Protein AF-A0A4P7GVY1-F1 (afdb_monomer)

Foldseek 3Di:
DPPPVVVLVVLVLDVADPVRHNPVVDFDFLLNVLSSLCSVLVFFFDLDAQAPADDDDSSRSVRRCVVLVLAAFDADVVGRSHTHRRRGDGDDPVSVVSSVVSSVVSNVVVVCVVCPVVPPPPPDPDDDPPDDDDDDDDDDDDDDDDDDDDDDDDDDDDDDDDDDDDDDDDDDDDDDDDDDDDDDDDDDDDDDDDDDDDD

Sequence (199 aa):
MGTYVAKAATAGWITGYADGTFRPTQPITRLQTAVIVARALRLPPEPAHPFADVGGPFAGAVGAVARAGIMKGMAKPGEPRTLLFKPNASLTRAEAAAVAVRAYDYARSAGTVRDHRAAGDSHAAAGPATGSMPEARGVNIGWPKRETESGGRASRWSRSSAWPWPCAWASPHTFAPSPFRISRPTGTSPWTWLAGRAT

Structure (mmCIF, N/CA/C/O backbone):
data_AF-A0A4P7GVY1-F1
#
_entry.id   AF-A0A4P7GVY1-F1
#
loop_
_atom_site.group_PDB
_atom_site.id
_atom_site.type_symbol
_atom_site.label_atom_id
_atom_site.label_alt_id
_atom_site.label_comp_id
_atom_site.label_asym_id
_atom_site.label_entity_id
_atom_site.label_seq_id
_atom_site.pdbx_PDB_ins_code
_atom_site.Cartn_x
_atom_site.Cartn_y
_atom_site.Cartn_z
_atom_site.occupancy
_atom_site.B_iso_or_equiv
_atom_site.auth_seq_id
_atom_site.auth_comp_id
_atom_site.auth_asym_id
_atom_site.auth_atom_id
_atom_site.pdbx_PDB_model_num
ATOM 1 N N . MET A 1 1 ? -18.293 14.124 12.463 1.00 47.53 1 MET A N 1
ATOM 2 C CA . MET A 1 1 ? -17.646 13.491 11.286 1.00 47.53 1 MET A CA 1
ATOM 3 C C . MET A 1 1 ? -16.264 12.886 11.619 1.00 47.53 1 MET A C 1
ATOM 5 O O . MET A 1 1 ? -15.373 12.913 10.785 1.00 47.53 1 MET A O 1
ATOM 9 N N . GLY A 1 2 ? -16.072 12.291 12.810 1.00 58.22 2 GLY A N 1
ATOM 10 C CA . GLY A 1 2 ? -14.771 11.766 13.281 1.00 58.22 2 GLY A CA 1
ATOM 11 C C . GLY A 1 2 ? -14.693 10.239 13.437 1.00 58.22 2 GLY A C 1
ATOM 12 O O . GLY A 1 2 ? -13.914 9.752 14.244 1.00 58.22 2 GLY A O 1
ATOM 13 N N . THR A 1 3 ? -15.527 9.464 12.737 1.00 80.50 3 THR A N 1
ATOM 14 C CA . THR A 1 3 ? -15.762 8.047 13.085 1.00 80.50 3 THR A CA 1
ATOM 15 C C . THR A 1 3 ? -14.996 7.037 12.229 1.00 80.50 3 THR A C 1
ATOM 17 O O . THR A 1 3 ? -14.654 5.971 12.730 1.00 80.50 3 THR A O 1
ATOM 20 N N . TYR A 1 4 ? -14.684 7.330 10.964 1.00 87.62 4 TYR A N 1
ATOM 21 C CA . TYR A 1 4 ? -14.068 6.336 10.068 1.00 87.62 4 TYR A CA 1
ATOM 22 C C . TYR A 1 4 ? -12.582 6.103 10.341 1.00 87.62 4 TYR A C 1
ATOM 24 O O . TYR A 1 4 ? -12.138 4.960 10.346 1.00 87.62 4 TYR A O 1
ATOM 32 N N . VAL A 1 5 ? -11.834 7.170 10.632 1.00 86.19 5 VAL A N 1
ATOM 33 C CA . VAL A 1 5 ? -10.419 7.066 11.019 1.00 86.19 5 VAL A CA 1
ATOM 34 C C . VAL A 1 5 ? -10.299 6.304 12.339 1.00 86.19 5 VAL A C 1
ATOM 36 O O . VAL A 1 5 ? -9.553 5.336 12.417 1.00 86.19 5 VAL A O 1
ATOM 39 N N . ALA A 1 6 ? -11.105 6.655 13.346 1.00 86.56 6 ALA A N 1
ATOM 40 C CA . ALA A 1 6 ? -11.122 5.940 14.621 1.00 86.56 6 ALA A CA 1
ATOM 41 C C . ALA A 1 6 ? -11.435 4.444 14.436 1.00 86.56 6 ALA A C 1
ATOM 43 O O . ALA A 1 6 ? -10.693 3.600 14.925 1.00 86.56 6 ALA A O 1
ATOM 44 N N . LYS A 1 7 ? -12.462 4.101 13.644 1.00 89.81 7 LYS A N 1
ATOM 45 C CA . LYS A 1 7 ? -12.796 2.702 13.326 1.00 89.81 7 LYS A CA 1
ATOM 46 C C . LYS A 1 7 ? -11.647 1.963 12.638 1.00 89.81 7 LYS A C 1
ATOM 48 O O . LYS A 1 7 ? -11.336 0.840 13.022 1.00 89.81 7 LYS A O 1
ATOM 53 N N . ALA A 1 8 ? -11.014 2.580 11.641 1.00 89.44 8 ALA A N 1
ATOM 54 C CA . ALA A 1 8 ? -9.892 1.975 10.928 1.00 89.44 8 ALA A CA 1
ATOM 55 C C . ALA A 1 8 ? -8.660 1.787 11.835 1.00 89.44 8 ALA A C 1
ATOM 57 O O . ALA A 1 8 ? -7.931 0.808 11.676 1.00 89.44 8 ALA A O 1
ATOM 58 N N . ALA A 1 9 ? -8.443 2.690 12.795 1.00 89.56 9 ALA A N 1
ATOM 59 C CA . ALA A 1 9 ? -7.381 2.573 13.789 1.00 89.56 9 ALA A CA 1
ATOM 60 C C . ALA A 1 9 ? -7.662 1.442 14.787 1.00 89.56 9 ALA A C 1
ATOM 62 O O . ALA A 1 9 ? -6.808 0.585 14.992 1.00 89.56 9 ALA A O 1
ATOM 63 N N . THR A 1 10 ? -8.881 1.367 15.333 1.00 88.06 10 THR A N 1
ATOM 64 C CA . THR A 1 10 ? -9.295 0.271 16.227 1.00 88.06 10 THR A CA 1
ATOM 65 C C . THR A 1 10 ? -9.244 -1.090 15.528 1.00 88.06 10 THR A C 1
ATOM 67 O O . THR A 1 10 ? -8.887 -2.086 16.147 1.00 88.06 10 THR A O 1
ATOM 70 N N . ALA A 1 11 ? -9.544 -1.141 14.228 1.00 89.69 11 ALA A N 1
ATOM 71 C CA . ALA A 1 11 ? -9.413 -2.353 13.420 1.00 89.69 11 ALA A CA 1
ATOM 72 C C . ALA A 1 11 ? -7.952 -2.726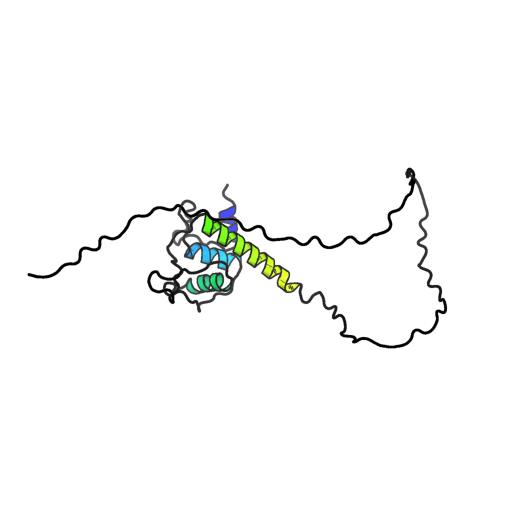 13.084 1.00 89.69 11 ALA A C 1
ATOM 74 O O . ALA A 1 11 ? -7.711 -3.774 12.484 1.00 89.69 11 ALA A O 1
ATOM 75 N N . GLY A 1 12 ? -6.977 -1.878 13.435 1.00 89.69 12 GLY A N 1
ATOM 76 C CA . GLY A 1 12 ? -5.553 -2.092 13.169 1.00 89.69 12 GLY A CA 1
ATOM 77 C C . GLY A 1 12 ? -5.138 -1.863 11.713 1.00 89.69 12 GLY A C 1
ATOM 78 O O . GLY A 1 12 ? -4.041 -2.255 11.316 1.00 89.69 12 GLY A O 1
ATOM 79 N N . TRP A 1 13 ? -5.988 -1.247 10.886 1.00 90.06 13 TRP A N 1
ATOM 80 C CA . TRP A 1 13 ? -5.685 -0.998 9.470 1.00 90.06 13 TRP A CA 1
ATOM 81 C C . TRP A 1 13 ? -4.731 0.183 9.301 1.00 90.06 13 TRP A C 1
ATOM 83 O O . TRP A 1 13 ? -3.836 0.154 8.456 1.00 90.06 13 TRP A O 1
ATOM 93 N N . ILE A 1 14 ? -4.888 1.197 10.150 1.00 90.25 14 ILE A N 1
ATOM 94 C CA . ILE A 1 14 ? -4.041 2.389 10.209 1.00 90.25 14 ILE A CA 1
ATOM 95 C C . ILE A 1 14 ? -3.444 2.537 11.607 1.00 90.25 14 ILE A C 1
ATOM 97 O O . ILE A 1 14 ? -4.091 2.232 12.601 1.00 90.25 14 ILE A O 1
ATOM 101 N N . THR A 1 15 ? -2.207 3.021 11.679 1.00 83.62 15 THR A N 1
ATOM 102 C CA . THR A 1 15 ? -1.481 3.237 12.945 1.00 83.62 15 THR A CA 1
ATOM 103 C C . THR A 1 15 ? -1.085 4.699 13.166 1.00 83.62 15 THR A C 1
ATOM 105 O O . THR A 1 15 ? -0.589 5.032 14.232 1.00 83.62 15 THR A O 1
ATOM 108 N N . GLY A 1 16 ? -1.323 5.579 12.185 1.00 82.88 16 GLY A N 1
ATOM 109 C CA . GLY A 1 16 ? -0.827 6.956 12.214 1.00 82.88 16 GLY A CA 1
ATOM 110 C C . GLY A 1 16 ? 0.691 7.042 12.027 1.00 82.88 16 GLY A C 1
ATOM 111 O O . GLY A 1 16 ? 1.346 6.070 11.641 1.00 82.88 16 GLY A O 1
ATOM 112 N N . TYR A 1 17 ? 1.226 8.233 12.258 1.00 83.38 17 TYR A N 1
ATOM 113 C CA . TYR A 1 17 ? 2.649 8.547 12.244 1.00 83.38 17 TYR A CA 1
ATOM 114 C C . TYR A 1 17 ? 3.261 8.333 13.637 1.00 83.38 17 TYR A C 1
ATOM 116 O O . TYR A 1 17 ? 2.554 8.256 14.640 1.00 83.38 17 TYR A O 1
ATOM 124 N N . ALA A 1 18 ? 4.594 8.262 13.704 1.00 81.94 18 ALA A N 1
ATOM 125 C CA . ALA A 1 18 ? 5.323 8.075 14.963 1.00 81.94 18 ALA A CA 1
ATOM 126 C C . ALA A 1 18 ? 5.102 9.216 15.978 1.00 81.94 18 ALA A C 1
ATOM 128 O O . ALA A 1 18 ? 5.285 9.014 17.172 1.00 81.94 18 ALA A O 1
ATOM 129 N N . ASP A 1 19 ? 4.677 10.393 15.509 1.00 84.00 19 ASP A N 1
ATOM 130 C CA . ASP A 1 19 ? 4.320 11.554 16.333 1.00 84.00 19 ASP A CA 1
ATOM 131 C C . ASP A 1 19 ? 2.891 11.480 16.915 1.00 84.00 19 ASP A C 1
ATOM 133 O O . ASP A 1 19 ? 2.422 12.431 17.533 1.00 84.00 19 ASP A O 1
ATOM 137 N N . GLY A 1 20 ? 2.178 10.368 16.698 1.00 80.75 20 GLY A N 1
ATOM 138 C CA . GLY A 1 20 ? 0.810 10.160 17.174 1.00 80.75 20 GLY A CA 1
ATOM 139 C C . GLY A 1 20 ? -0.269 10.827 16.315 1.00 80.75 20 GLY A C 1
ATOM 140 O O . GLY A 1 20 ? -1.450 10.758 16.654 1.00 80.75 20 GLY A O 1
ATOM 141 N N . THR A 1 21 ? 0.089 11.456 15.192 1.00 85.69 21 THR A N 1
ATOM 142 C CA . THR A 1 21 ? -0.873 12.121 14.298 1.00 85.69 21 THR A CA 1
ATOM 143 C C . THR A 1 21 ? -1.312 11.213 13.143 1.00 85.69 21 THR A C 1
ATOM 145 O O . THR A 1 21 ? -0.601 10.293 12.754 1.00 85.69 21 THR A O 1
ATOM 148 N N . PHE A 1 22 ? -2.492 11.454 12.553 1.00 85.31 22 PHE A N 1
ATOM 149 C CA . PHE A 1 22 ? -2.941 10.751 11.331 1.00 85.31 22 PHE A CA 1
ATOM 150 C C . PHE A 1 22 ? -2.806 11.596 10.053 1.00 85.31 22 PHE A C 1
ATOM 152 O O . PHE A 1 22 ? -2.615 11.046 8.975 1.00 85.31 22 PHE A O 1
ATOM 159 N N . ARG A 1 23 ? -2.872 12.930 10.173 1.00 87.75 23 ARG A N 1
ATOM 160 C CA . ARG A 1 23 ? -2.727 13.904 9.069 1.00 87.75 23 ARG A CA 1
ATOM 161 C C . ARG A 1 23 ? -3.691 13.656 7.885 1.00 87.75 23 ARG A C 1
ATOM 163 O O . ARG A 1 23 ? -3.249 13.466 6.757 1.00 87.75 23 ARG A O 1
ATOM 170 N N . PRO A 1 24 ? -5.020 13.715 8.103 1.00 86.19 24 PRO A N 1
ATOM 171 C CA . PRO A 1 24 ? -6.030 13.314 7.110 1.00 86.19 24 PRO A CA 1
ATOM 172 C C . PRO A 1 24 ? -6.070 14.172 5.835 1.00 86.19 24 PRO A C 1
ATOM 174 O O . PRO A 1 24 ? -6.660 13.756 4.843 1.00 86.19 24 PRO A O 1
ATOM 177 N N . THR A 1 25 ? -5.490 15.373 5.860 1.00 88.94 25 THR A N 1
ATOM 178 C CA . THR A 1 25 ? -5.405 16.270 4.699 1.00 88.94 25 THR A CA 1
ATOM 179 C C . THR A 1 25 ? -4.185 15.996 3.821 1.00 88.94 25 THR A C 1
ATOM 181 O O . THR A 1 25 ? -4.103 16.537 2.720 1.00 88.94 25 THR A O 1
ATOM 184 N N . GLN A 1 26 ? -3.233 15.175 4.281 1.00 89.81 26 GLN A N 1
ATOM 185 C CA . GLN A 1 26 ? -2.053 14.837 3.493 1.00 89.81 26 GLN A CA 1
ATOM 186 C C . GLN A 1 26 ? -2.387 13.804 2.411 1.00 89.81 26 GLN A C 1
ATOM 188 O O . GLN A 1 26 ? -3.182 12.889 2.646 1.00 89.81 26 GLN A O 1
ATOM 193 N N . PRO A 1 27 ? -1.773 13.923 1.220 1.00 91.38 27 PRO A N 1
ATOM 194 C CA . PRO A 1 27 ? -1.938 12.926 0.179 1.00 91.38 27 PRO A CA 1
ATOM 195 C C . PRO A 1 27 ? -1.352 11.590 0.635 1.00 91.38 27 PRO A C 1
ATOM 197 O O . PRO A 1 27 ? -0.252 11.523 1.182 1.00 91.38 27 PRO A O 1
ATOM 200 N N . ILE A 1 28 ? -2.085 10.515 0.361 1.00 93.19 28 ILE A N 1
ATOM 201 C CA . ILE A 1 28 ? -1.654 9.156 0.678 1.00 93.19 28 ILE A CA 1
ATOM 202 C C . ILE A 1 28 ? -0.692 8.622 -0.390 1.00 93.19 28 ILE A C 1
ATOM 204 O O . ILE A 1 28 ? -0.909 8.795 -1.596 1.00 93.19 28 ILE A O 1
ATOM 208 N N . THR A 1 29 ? 0.373 7.947 0.043 1.00 95.69 29 THR A N 1
ATOM 209 C CA . THR A 1 29 ? 1.321 7.296 -0.872 1.00 95.69 29 THR A CA 1
ATOM 210 C C . THR A 1 29 ? 0.841 5.907 -1.303 1.00 95.69 29 THR A C 1
ATOM 212 O O . THR A 1 29 ? 0.021 5.260 -0.635 1.00 95.69 29 THR A O 1
ATOM 215 N N . ARG A 1 30 ? 1.378 5.399 -2.420 1.00 96.81 30 ARG A N 1
ATOM 216 C CA . ARG A 1 30 ? 1.139 4.017 -2.871 1.00 96.81 30 ARG A CA 1
ATOM 217 C C . ARG A 1 30 ? 1.530 2.999 -1.803 1.00 96.81 30 ARG A C 1
ATOM 219 O O . ARG A 1 30 ? 0.782 2.049 -1.587 1.00 96.81 30 ARG A O 1
ATOM 226 N N . LEU A 1 31 ? 2.655 3.203 -1.112 1.00 96.19 31 LEU A N 1
ATOM 227 C CA . LEU A 1 31 ? 3.104 2.309 -0.041 1.00 96.19 31 LEU A CA 1
ATOM 228 C C . LEU A 1 31 ? 2.138 2.300 1.146 1.00 96.19 31 LEU A C 1
ATOM 230 O O . LEU A 1 31 ? 1.746 1.230 1.603 1.00 96.19 31 LEU A O 1
ATOM 234 N N . GLN A 1 32 ? 1.723 3.476 1.622 1.00 95.44 32 GLN A N 1
ATOM 235 C CA . GLN A 1 32 ? 0.763 3.575 2.724 1.00 95.44 32 GLN A CA 1
ATOM 236 C C . GLN A 1 32 ? -0.548 2.872 2.369 1.00 95.44 32 GLN A C 1
ATOM 238 O O . GLN A 1 32 ? -1.083 2.108 3.169 1.00 95.44 32 GLN A O 1
ATOM 243 N N . THR A 1 33 ? -1.019 3.058 1.136 1.00 96.56 33 THR A N 1
ATOM 244 C CA . THR A 1 33 ? -2.222 2.384 0.640 1.00 96.56 33 THR A CA 1
ATOM 245 C C . THR A 1 33 ? -2.050 0.865 0.618 1.00 96.56 33 THR A C 1
ATOM 247 O O . THR A 1 33 ? -2.930 0.153 1.095 1.00 96.56 33 THR A O 1
ATOM 250 N N . ALA A 1 34 ? -0.910 0.357 0.138 1.00 97.25 34 ALA A N 1
ATOM 251 C CA . ALA A 1 34 ? -0.616 -1.076 0.132 1.00 97.25 34 ALA A CA 1
ATOM 252 C C . ALA A 1 34 ? -0.646 -1.680 1.541 1.00 97.25 34 ALA A C 1
ATOM 254 O O . ALA A 1 34 ? -1.258 -2.725 1.751 1.00 97.25 34 ALA A O 1
ATOM 255 N N . VAL A 1 35 ? -0.039 -1.001 2.518 1.00 96.69 35 VAL A N 1
ATOM 256 C CA . VAL A 1 35 ? -0.027 -1.447 3.918 1.00 96.69 35 VAL A CA 1
ATOM 257 C C . VAL A 1 35 ? -1.441 -1.483 4.498 1.00 96.69 35 VAL A C 1
ATOM 259 O O . VAL A 1 35 ? -1.813 -2.475 5.124 1.00 96.69 35 VAL A O 1
ATOM 262 N N . ILE A 1 36 ? -2.245 -0.442 4.261 1.00 96.25 36 ILE A N 1
ATOM 263 C CA . ILE A 1 36 ? -3.635 -0.383 4.735 1.00 96.25 36 ILE A CA 1
ATOM 264 C C . ILE A 1 36 ? -4.455 -1.523 4.134 1.00 96.25 36 ILE A C 1
ATOM 266 O O . ILE A 1 36 ? -5.142 -2.231 4.866 1.00 96.25 36 ILE A O 1
ATOM 270 N N . VAL A 1 37 ? -4.359 -1.737 2.820 1.00 97.12 37 VAL A N 1
ATOM 271 C CA . VAL A 1 37 ? -5.103 -2.794 2.120 1.00 97.12 37 VAL A CA 1
ATOM 272 C C . VAL A 1 37 ? -4.665 -4.183 2.586 1.00 97.12 37 VAL A C 1
ATOM 274 O O . VAL A 1 37 ? -5.518 -5.020 2.874 1.00 97.12 37 VAL A O 1
ATOM 277 N N . ALA A 1 38 ? -3.357 -4.426 2.715 1.00 97.06 38 ALA A N 1
ATOM 278 C CA . ALA A 1 38 ? -2.832 -5.700 3.201 1.00 97.06 38 ALA A CA 1
ATOM 279 C C . ALA A 1 38 ? -3.345 -6.024 4.611 1.00 97.06 38 ALA A C 1
ATOM 281 O O . ALA A 1 38 ? -3.781 -7.146 4.863 1.00 97.06 38 ALA A O 1
ATOM 282 N N . ARG A 1 39 ? -3.357 -5.034 5.513 1.00 96.38 39 ARG A N 1
ATOM 283 C CA . ARG A 1 39 ? -3.890 -5.183 6.876 1.00 96.38 39 ARG A CA 1
ATOM 284 C C . ARG A 1 39 ? -5.404 -5.380 6.884 1.00 96.38 39 ARG A C 1
ATOM 286 O O . ARG A 1 39 ? -5.890 -6.275 7.569 1.00 96.38 39 ARG A O 1
ATOM 293 N N . ALA A 1 40 ? -6.139 -4.591 6.100 1.00 95.69 40 ALA A N 1
ATOM 294 C CA . ALA A 1 40 ? -7.596 -4.664 6.021 1.00 95.69 40 ALA A CA 1
ATOM 295 C C . ALA A 1 40 ? -8.088 -6.032 5.535 1.00 95.69 40 ALA A C 1
ATOM 297 O O . ALA A 1 40 ? -9.038 -6.583 6.086 1.00 95.69 40 ALA A O 1
ATOM 298 N N . LEU A 1 41 ? -7.395 -6.607 4.551 1.00 95.62 41 LEU A N 1
ATOM 299 C CA . LEU A 1 41 ? -7.702 -7.923 3.994 1.00 95.62 41 LEU A CA 1
ATOM 300 C C . LEU A 1 41 ? -6.974 -9.074 4.701 1.00 95.62 41 LEU A C 1
ATOM 302 O O . LEU A 1 41 ? -7.145 -10.226 4.308 1.00 95.62 41 LEU A O 1
ATOM 306 N N . ARG A 1 42 ? -6.165 -8.779 5.731 1.00 95.62 42 ARG A N 1
ATOM 307 C CA . ARG A 1 42 ? -5.326 -9.748 6.457 1.00 95.62 42 ARG A CA 1
ATOM 308 C C . ARG A 1 42 ? -4.495 -10.627 5.514 1.00 95.62 42 ARG A C 1
ATOM 310 O O . ARG A 1 42 ? -4.411 -11.841 5.691 1.00 95.62 42 ARG A O 1
ATOM 317 N N . LEU A 1 43 ? -3.908 -10.015 4.486 1.00 95.69 43 LEU A N 1
ATOM 318 C CA . LEU A 1 43 ? -3.078 -10.736 3.526 1.00 95.69 43 LEU A CA 1
ATOM 319 C C . LEU A 1 43 ? -1.790 -11.210 4.214 1.00 95.69 43 LEU A C 1
ATOM 321 O O . LEU A 1 43 ? -1.160 -10.418 4.921 1.00 95.69 43 LEU A O 1
ATOM 325 N N . PRO A 1 44 ? -1.367 -12.468 4.004 1.00 95.56 44 PRO A N 1
ATOM 326 C CA . PRO A 1 44 ? -0.093 -12.932 4.531 1.00 95.56 44 PRO A CA 1
ATOM 327 C C . PRO A 1 44 ? 1.056 -12.175 3.843 1.00 95.56 44 PRO A C 1
ATOM 329 O O . PRO A 1 44 ? 0.991 -11.954 2.628 1.00 95.56 44 PRO A O 1
ATOM 332 N N . PRO A 1 45 ? 2.089 -11.757 4.597 1.00 95.88 45 PRO A N 1
ATOM 333 C CA . PRO A 1 45 ? 3.201 -10.994 4.047 1.00 95.88 45 PRO A CA 1
ATOM 334 C C . PRO A 1 45 ? 3.954 -11.813 2.998 1.00 95.88 45 PRO A C 1
ATOM 336 O O . PRO A 1 45 ? 4.194 -13.002 3.183 1.00 95.88 45 PRO A O 1
ATOM 339 N N . GLU A 1 46 ? 4.358 -11.152 1.918 1.00 95.81 46 GLU A N 1
ATOM 340 C CA . GLU A 1 46 ? 5.072 -11.754 0.794 1.00 95.81 46 GLU A CA 1
ATOM 341 C C . GLU A 1 46 ? 6.357 -10.955 0.521 1.00 95.81 46 GLU A C 1
ATOM 343 O O . GLU A 1 46 ? 6.331 -9.972 -0.224 1.00 95.81 46 GLU A O 1
ATOM 348 N N . PRO A 1 47 ? 7.483 -11.295 1.172 1.00 92.94 47 PRO A N 1
ATOM 349 C CA . PRO A 1 47 ? 8.746 -10.589 0.963 1.00 92.94 47 PRO A CA 1
ATOM 350 C C . PRO A 1 47 ? 9.306 -10.806 -0.448 1.00 92.94 47 PRO A C 1
ATOM 352 O O . PRO A 1 47 ? 10.021 -9.952 -0.964 1.00 92.94 47 PRO A O 1
ATOM 355 N N . ALA A 1 48 ? 8.981 -11.942 -1.074 1.00 92.38 48 ALA A N 1
ATOM 356 C CA . ALA A 1 48 ? 9.384 -12.260 -2.434 1.00 92.38 48 ALA A CA 1
ATOM 357 C C . ALA A 1 48 ? 8.473 -11.533 -3.436 1.00 92.38 48 ALA A C 1
ATOM 359 O O . ALA A 1 48 ? 7.343 -11.936 -3.698 1.00 92.38 48 ALA A O 1
ATOM 360 N N . HIS A 1 49 ? 8.965 -10.437 -4.013 1.00 94.12 49 HIS A N 1
ATOM 361 C CA . HIS A 1 49 ? 8.210 -9.631 -4.970 1.00 94.12 49 HIS A CA 1
ATOM 362 C C . HIS A 1 49 ? 9.083 -9.160 -6.143 1.00 94.12 49 HIS A C 1
ATOM 364 O O . HIS A 1 49 ? 10.293 -9.002 -5.985 1.00 94.12 49 HIS A O 1
ATOM 370 N N . PRO A 1 50 ? 8.495 -8.855 -7.314 1.00 92.75 50 PRO A N 1
ATOM 371 C CA . PRO A 1 50 ? 9.263 -8.522 -8.515 1.00 92.75 50 PRO A CA 1
ATOM 372 C C . PRO A 1 50 ? 9.728 -7.055 -8.592 1.00 92.75 50 PRO A C 1
ATOM 374 O O . PRO A 1 50 ? 10.296 -6.653 -9.604 1.00 92.75 50 PRO A O 1
ATOM 377 N N . PHE A 1 51 ? 9.439 -6.223 -7.585 1.00 95.69 51 PHE A N 1
ATOM 378 C CA . PHE A 1 51 ? 9.736 -4.788 -7.632 1.00 95.69 51 PHE A CA 1
ATOM 379 C C . PHE A 1 51 ? 11.160 -4.473 -7.178 1.00 95.69 51 PHE A C 1
ATOM 381 O O . PHE A 1 51 ? 11.544 -4.827 -6.066 1.00 95.69 51 PHE A O 1
ATOM 388 N N . ALA A 1 52 ? 11.911 -3.756 -8.015 1.00 94.00 52 ALA A N 1
ATOM 389 C CA . ALA A 1 52 ? 13.307 -3.406 -7.745 1.00 94.00 52 ALA A CA 1
ATOM 390 C C . ALA A 1 52 ? 13.482 -2.249 -6.740 1.00 94.00 52 ALA A C 1
ATOM 392 O O . ALA A 1 52 ? 14.555 -2.077 -6.175 1.00 94.00 52 ALA A O 1
ATOM 393 N N . ASP A 1 53 ? 12.442 -1.441 -6.524 1.00 94.75 53 ASP A N 1
ATOM 394 C CA . ASP A 1 53 ? 12.447 -0.237 -5.680 1.00 94.75 53 ASP A CA 1
ATOM 395 C C . ASP A 1 53 ? 11.727 -0.422 -4.335 1.00 94.75 53 ASP A C 1
ATOM 397 O O . ASP A 1 53 ? 11.397 0.554 -3.658 1.00 94.75 53 ASP A O 1
ATOM 401 N N . VAL A 1 54 ? 11.452 -1.669 -3.952 1.00 95.12 54 VAL A N 1
ATOM 402 C CA . VAL A 1 54 ? 10.754 -2.007 -2.712 1.00 95.12 54 VAL A CA 1
ATOM 403 C C . VAL A 1 54 ? 11.679 -2.834 -1.834 1.00 95.12 54 VAL A C 1
ATOM 405 O O . VAL A 1 54 ? 12.220 -3.849 -2.255 1.00 95.12 54 VAL A O 1
ATOM 408 N N . GLY A 1 55 ? 11.849 -2.391 -0.594 1.00 92.56 55 GLY A N 1
ATOM 409 C CA . GLY A 1 55 ? 12.633 -3.081 0.420 1.00 92.56 55 GLY A CA 1
ATOM 410 C C . GLY A 1 55 ? 12.201 -2.663 1.822 1.00 92.56 55 GLY A C 1
ATOM 411 O O . GLY A 1 55 ? 11.253 -1.892 2.001 1.00 92.56 55 GLY A O 1
ATOM 412 N N . GLY A 1 56 ? 12.906 -3.173 2.829 1.00 92.62 56 GLY A N 1
ATOM 413 C CA . GLY A 1 56 ? 12.656 -2.833 4.228 1.00 92.62 56 GLY A CA 1
ATOM 414 C C . GLY A 1 56 ? 11.389 -3.478 4.815 1.00 92.62 56 GLY A C 1
ATOM 415 O O . GLY A 1 56 ? 10.855 -4.443 4.265 1.00 92.62 56 GLY A O 1
ATOM 416 N N . PRO A 1 57 ? 10.886 -2.960 5.949 1.00 91.12 57 PRO A N 1
ATOM 417 C CA . P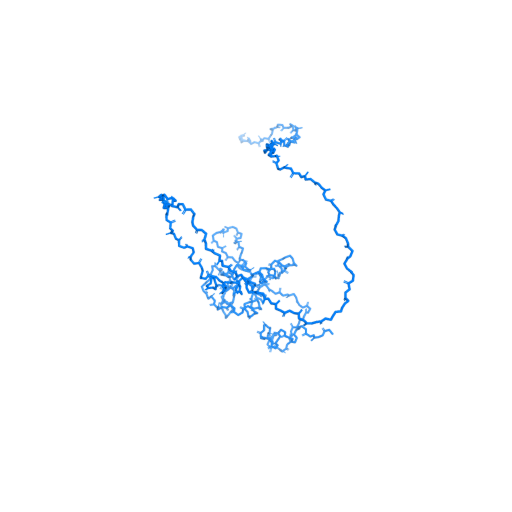RO A 1 57 ? 9.898 -3.657 6.782 1.00 91.12 57 PRO A CA 1
ATOM 418 C C . PRO A 1 57 ? 8.517 -3.813 6.130 1.00 91.12 57 PRO A C 1
ATOM 420 O O . PRO A 1 57 ? 7.732 -4.664 6.539 1.00 91.12 57 PRO A O 1
ATOM 423 N N . PHE A 1 58 ? 8.203 -3.010 5.109 1.00 93.38 58 PHE A N 1
ATOM 424 C CA . PHE A 1 58 ? 6.899 -3.023 4.438 1.00 93.38 58 PHE A CA 1
ATOM 425 C C . PHE A 1 58 ? 6.897 -3.783 3.105 1.00 93.38 58 PHE A C 1
ATOM 427 O O . PHE A 1 58 ? 5.844 -3.882 2.473 1.00 93.38 58 PHE A O 1
ATOM 434 N N . ALA A 1 59 ? 8.033 -4.364 2.699 1.00 95.62 59 ALA A N 1
ATOM 435 C CA . ALA A 1 59 ? 8.154 -5.163 1.477 1.00 95.62 59 ALA A CA 1
ATOM 436 C C . ALA A 1 59 ? 7.119 -6.297 1.423 1.00 95.62 59 ALA A C 1
ATOM 438 O O . ALA A 1 59 ? 6.431 -6.471 0.417 1.00 95.62 59 ALA A O 1
ATOM 439 N N . GLY A 1 60 ? 6.909 -6.979 2.556 1.00 96.81 60 GLY A N 1
ATOM 440 C CA . GLY A 1 60 ? 5.921 -8.050 2.674 1.00 96.81 60 GLY A CA 1
ATOM 441 C C . GLY A 1 60 ? 4.490 -7.613 2.342 1.00 96.81 60 GLY A C 1
ATOM 442 O O . GLY A 1 60 ? 3.755 -8.351 1.691 1.00 96.81 60 GLY A O 1
ATOM 443 N N . ALA A 1 61 ? 4.088 -6.403 2.739 1.00 97.00 61 ALA A N 1
ATOM 444 C CA . ALA A 1 61 ? 2.756 -5.886 2.431 1.00 97.00 61 ALA A CA 1
ATOM 445 C C . ALA A 1 61 ? 2.605 -5.559 0.939 1.00 97.00 61 ALA A C 1
ATOM 447 O O . ALA A 1 61 ? 1.563 -5.839 0.348 1.00 97.00 61 ALA A O 1
ATOM 448 N N . VAL A 1 62 ? 3.653 -5.002 0.323 1.00 97.62 62 VAL A N 1
ATOM 449 C CA . VAL A 1 62 ? 3.665 -4.669 -1.107 1.00 97.62 62 VAL A CA 1
ATOM 450 C C . VAL A 1 62 ? 3.599 -5.929 -1.967 1.00 97.62 62 VAL A C 1
ATOM 452 O O . VAL A 1 62 ? 2.792 -5.994 -2.896 1.00 97.62 62 VAL A O 1
ATOM 455 N N . GLY A 1 63 ? 4.394 -6.950 -1.642 1.00 97.00 63 GLY A N 1
ATOM 456 C CA . GLY A 1 63 ? 4.312 -8.237 -2.326 1.00 97.00 63 GLY A CA 1
ATOM 457 C C . GLY A 1 63 ? 2.939 -8.884 -2.160 1.00 97.00 63 GLY A C 1
ATOM 458 O O . GLY A 1 63 ? 2.388 -9.402 -3.128 1.00 97.00 63 GLY A O 1
ATOM 459 N N . ALA A 1 64 ? 2.328 -8.779 -0.975 1.00 97.38 64 ALA A N 1
ATOM 460 C CA . ALA A 1 64 ? 1.031 -9.387 -0.701 1.00 97.38 64 ALA A CA 1
ATOM 461 C C . ALA A 1 64 ? -0.087 -8.777 -1.561 1.00 97.38 64 ALA A C 1
ATOM 463 O O . ALA A 1 64 ? -0.855 -9.506 -2.191 1.00 97.38 64 ALA A O 1
ATOM 464 N N . VAL A 1 65 ? -0.154 -7.442 -1.656 1.00 97.88 65 VAL A N 1
ATOM 465 C CA . VAL A 1 65 ? -1.151 -6.772 -2.514 1.00 97.88 65 VAL A CA 1
ATOM 466 C C . VAL A 1 65 ? -0.888 -6.986 -4.003 1.00 97.88 65 VAL A C 1
ATOM 468 O O . VAL A 1 65 ? -1.835 -6.961 -4.794 1.00 97.88 65 VAL A O 1
ATOM 471 N N . ALA A 1 66 ? 0.371 -7.204 -4.392 1.00 96.88 66 ALA A N 1
ATOM 472 C CA . ALA A 1 66 ? 0.740 -7.526 -5.764 1.00 96.88 66 ALA A CA 1
ATOM 473 C C . ALA A 1 66 ? 0.348 -8.955 -6.139 1.00 96.88 66 ALA A C 1
ATOM 475 O O . ALA A 1 66 ? -0.276 -9.161 -7.180 1.00 96.88 66 ALA A O 1
ATOM 476 N N . ARG A 1 67 ? 0.623 -9.926 -5.262 1.00 95.81 67 ARG A N 1
ATOM 477 C CA . ARG A 1 67 ? 0.206 -11.323 -5.427 1.00 95.81 67 ARG A CA 1
ATOM 478 C C . ARG A 1 67 ? -1.314 -11.463 -5.451 1.00 95.81 67 ARG A C 1
ATOM 480 O O . ARG A 1 67 ? -1.840 -12.228 -6.250 1.00 95.81 67 ARG A O 1
ATOM 487 N N . ALA A 1 68 ? -2.021 -10.677 -4.640 1.00 95.56 68 ALA A N 1
ATOM 488 C CA . ALA A 1 68 ? -3.480 -10.592 -4.662 1.00 95.56 68 ALA A CA 1
ATOM 489 C C . ALA A 1 68 ? -4.044 -9.882 -5.915 1.00 95.56 68 ALA A C 1
ATOM 491 O O . ALA A 1 68 ? -5.258 -9.820 -6.091 1.00 95.56 68 ALA A O 1
ATOM 492 N N . GLY A 1 69 ? -3.194 -9.307 -6.776 1.00 95.94 69 GLY A N 1
ATOM 493 C CA . GLY A 1 69 ? -3.610 -8.604 -7.993 1.00 95.94 69 GLY A CA 1
ATOM 494 C C . GLY A 1 69 ? -4.295 -7.253 -7.750 1.00 95.94 69 GLY A C 1
ATOM 495 O O . GLY A 1 69 ? -4.837 -6.660 -8.687 1.00 95.94 69 GLY A O 1
ATOM 496 N N . ILE A 1 70 ? -4.266 -6.743 -6.516 1.00 97.06 70 ILE A N 1
ATOM 497 C CA . ILE A 1 70 ? -4.953 -5.508 -6.122 1.00 97.06 70 ILE A CA 1
ATOM 498 C C . ILE A 1 70 ? -4.168 -4.287 -6.611 1.00 97.06 70 ILE A C 1
ATOM 500 O O . ILE A 1 70 ? -4.716 -3.389 -7.262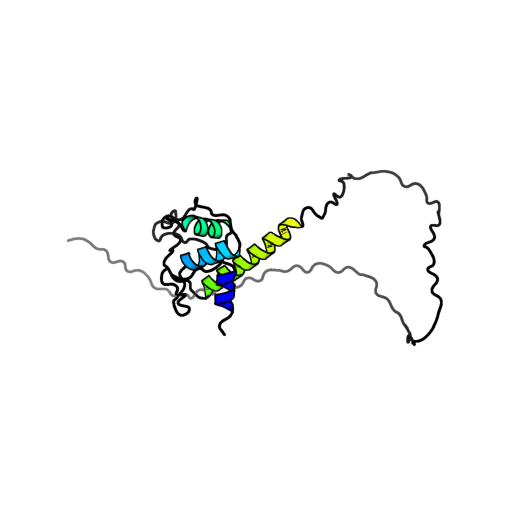 1.00 97.06 70 ILE A O 1
ATOM 504 N N . MET A 1 71 ? -2.860 -4.280 -6.354 1.00 97.06 71 MET A N 1
ATOM 505 C CA . MET A 1 71 ? -1.937 -3.252 -6.832 1.00 97.06 71 MET A CA 1
ATOM 506 C C . MET A 1 71 ? -0.929 -3.862 -7.798 1.00 97.06 71 MET A C 1
ATOM 508 O O . MET A 1 71 ? -0.500 -4.996 -7.634 1.00 97.06 71 MET A O 1
ATOM 512 N N . LYS A 1 72 ? -0.544 -3.100 -8.820 1.00 94.00 72 LYS A N 1
ATOM 513 C CA . LYS A 1 72 ? 0.424 -3.531 -9.833 1.00 94.00 72 LYS A CA 1
ATOM 514 C C . LYS A 1 72 ? 1.610 -2.577 -9.839 1.00 94.00 72 LYS A C 1
ATOM 516 O O . LYS A 1 72 ? 1.444 -1.380 -9.577 1.00 94.00 72 LYS A O 1
ATOM 521 N N . GLY A 1 73 ? 2.788 -3.109 -10.144 1.00 92.38 73 GLY A N 1
ATOM 522 C CA . GLY A 1 73 ? 3.930 -2.280 -10.511 1.00 92.38 73 GLY A CA 1
ATOM 523 C C . GLY A 1 73 ? 3.815 -1.779 -11.943 1.00 92.38 73 GLY A C 1
ATOM 524 O O . GLY A 1 73 ? 2.925 -2.165 -12.700 1.00 92.38 73 GLY A O 1
ATOM 525 N N . MET A 1 74 ? 4.739 -0.906 -12.296 1.00 91.19 74 MET A N 1
ATOM 526 C CA . MET A 1 74 ? 4.890 -0.307 -13.610 1.00 91.19 74 MET A CA 1
ATOM 527 C C . MET A 1 74 ? 6.250 -0.703 -14.170 1.00 91.19 74 MET A C 1
ATOM 529 O O . MET A 1 74 ? 7.210 -0.839 -13.416 1.00 91.19 74 MET A O 1
ATOM 533 N N . ALA A 1 75 ? 6.351 -0.852 -15.486 1.00 92.44 75 ALA A N 1
ATOM 534 C CA . ALA A 1 75 ? 7.647 -1.013 -16.125 1.00 92.44 75 ALA A CA 1
ATOM 535 C C . ALA A 1 75 ? 8.500 0.247 -15.914 1.00 92.44 75 ALA A C 1
ATOM 537 O O . ALA A 1 75 ? 8.001 1.376 -15.997 1.00 92.44 75 ALA A O 1
ATOM 538 N N . LYS A 1 76 ? 9.791 0.058 -15.647 1.00 90.38 76 LYS A N 1
ATOM 539 C CA . LYS A 1 76 ? 10.755 1.153 -15.629 1.00 90.38 76 LYS A CA 1
ATOM 540 C C . LYS A 1 76 ? 10.906 1.711 -17.055 1.00 90.38 76 LYS A C 1
ATOM 542 O O . LYS A 1 76 ? 11.141 0.935 -17.984 1.00 90.38 76 LYS A O 1
ATOM 547 N N . PRO A 1 77 ? 10.775 3.035 -17.268 1.00 87.69 77 PRO A N 1
ATOM 548 C CA . PRO A 1 77 ? 11.032 3.632 -18.575 1.00 87.69 77 PRO A CA 1
ATOM 549 C C . PRO A 1 77 ? 12.444 3.285 -19.058 1.00 87.69 77 PRO A C 1
ATOM 551 O O . PRO A 1 77 ? 13.402 3.411 -18.299 1.00 87.69 77 PRO A O 1
ATOM 554 N N . GLY A 1 78 ? 12.562 2.815 -20.300 1.00 90.75 78 GLY A N 1
ATOM 555 C CA . GLY A 1 78 ? 13.835 2.364 -20.875 1.00 90.75 78 GLY A CA 1
ATOM 556 C C . GLY A 1 78 ? 14.282 0.958 -20.456 1.00 90.75 78 GLY A C 1
ATOM 557 O O . GLY A 1 78 ? 15.243 0.448 -21.016 1.00 90.75 78 GLY A O 1
ATOM 558 N N . GLU A 1 79 ? 13.581 0.296 -19.531 1.00 89.38 79 GLU A N 1
ATOM 559 C CA . GLU A 1 79 ? 13.947 -1.037 -19.046 1.00 89.38 79 GLU A CA 1
ATOM 560 C C . GLU A 1 79 ? 12.688 -1.882 -18.759 1.00 89.38 79 GLU A C 1
ATOM 562 O O . GLU A 1 79 ? 12.300 -2.085 -17.607 1.00 89.38 79 GLU A O 1
ATOM 567 N N . PRO A 1 80 ? 12.012 -2.396 -19.804 1.00 84.38 80 PRO A N 1
ATOM 568 C CA . PRO A 1 80 ? 10.696 -3.027 -19.672 1.00 84.38 80 PRO A CA 1
ATOM 569 C C . PRO A 1 80 ? 10.699 -4.335 -18.868 1.00 84.38 80 PRO A C 1
ATOM 571 O O . PRO A 1 80 ? 9.642 -4.782 -18.429 1.00 84.38 80 PRO A O 1
ATOM 574 N N . ARG A 1 81 ? 11.872 -4.951 -18.670 1.00 87.62 81 ARG A N 1
ATOM 575 C CA . ARG A 1 81 ? 12.040 -6.165 -17.857 1.00 87.62 81 ARG A CA 1
ATOM 576 C C . ARG A 1 81 ? 12.038 -5.891 -16.351 1.00 87.62 81 ARG A C 1
ATOM 578 O O . ARG A 1 81 ? 11.858 -6.826 -15.579 1.00 87.62 81 ARG A O 1
ATOM 585 N N . THR A 1 82 ? 12.193 -4.632 -15.945 1.00 89.94 82 THR A N 1
ATOM 586 C CA . THR A 1 82 ? 12.297 -4.238 -14.540 1.00 89.94 82 THR A CA 1
ATOM 587 C C . THR A 1 82 ? 11.006 -3.563 -14.094 1.00 89.94 82 THR A C 1
ATOM 589 O O . THR A 1 82 ? 10.567 -2.565 -14.674 1.00 89.94 82 THR A O 1
ATOM 592 N N . LEU A 1 83 ? 10.381 -4.114 -13.051 1.00 94.00 83 LEU A N 1
ATOM 593 C CA . LEU A 1 83 ? 9.149 -3.586 -12.473 1.00 94.00 83 LEU A CA 1
ATOM 594 C C . LEU A 1 83 ? 9.458 -2.681 -11.277 1.00 94.00 83 LEU A C 1
ATOM 596 O O . LEU A 1 83 ? 10.262 -3.014 -10.410 1.00 94.00 83 LEU A O 1
ATOM 600 N N . LEU A 1 84 ? 8.776 -1.540 -11.224 1.00 94.69 84 LEU A N 1
ATOM 601 C CA . LEU A 1 84 ? 8.834 -0.559 -10.145 1.00 94.69 84 LEU A CA 1
ATOM 602 C C . LEU A 1 84 ? 7.460 -0.402 -9.503 1.00 94.69 84 LEU A C 1
ATOM 604 O O . LEU A 1 84 ? 6.443 -0.310 -10.192 1.00 94.69 84 LEU A O 1
ATOM 608 N N . PHE A 1 85 ? 7.415 -0.311 -8.184 1.00 96.25 85 PHE A N 1
ATOM 609 C CA . PHE A 1 85 ? 6.191 -0.042 -7.442 1.00 96.25 85 PHE A CA 1
ATOM 610 C C . PHE A 1 85 ? 5.934 1.458 -7.248 1.00 96.25 85 PHE A C 1
ATOM 612 O O . PHE A 1 85 ? 4.777 1.888 -7.219 1.00 96.25 85 PHE A O 1
ATOM 619 N N . LYS A 1 86 ? 7.010 2.251 -7.152 1.00 95.81 86 LYS A N 1
ATOM 620 C CA . LYS A 1 86 ? 7.048 3.673 -6.788 1.00 95.81 86 LYS A CA 1
ATOM 621 C C . LYS A 1 86 ? 6.388 3.939 -5.427 1.00 95.81 86 LYS A C 1
ATOM 623 O O . LYS A 1 86 ? 5.350 4.602 -5.373 1.00 95.81 86 LYS A O 1
ATOM 628 N N . PRO A 1 87 ? 6.969 3.453 -4.312 1.00 96.06 87 PRO A N 1
ATOM 629 C CA . PRO A 1 87 ? 6.333 3.4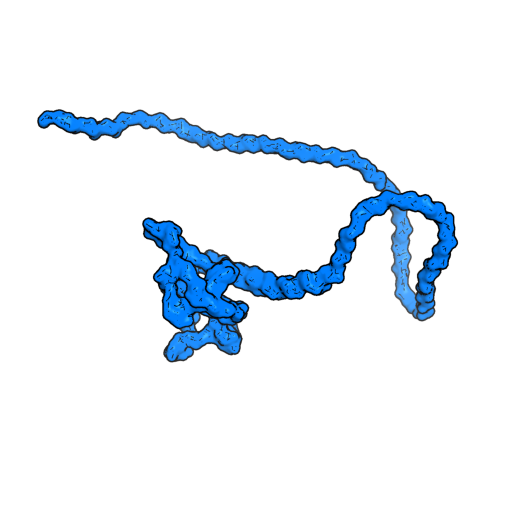83 -2.990 1.00 96.06 87 PRO A CA 1
ATOM 630 C C . PRO A 1 87 ? 5.947 4.890 -2.508 1.00 96.06 87 PRO A C 1
ATOM 632 O O . PRO A 1 87 ? 4.908 5.052 -1.867 1.00 96.06 87 PRO A O 1
ATOM 635 N N . ASN A 1 88 ? 6.742 5.904 -2.859 1.00 95.69 88 ASN A N 1
ATOM 636 C CA . ASN A 1 88 ? 6.540 7.293 -2.435 1.00 95.69 88 ASN A CA 1
ATOM 637 C C . ASN A 1 88 ? 5.632 8.102 -3.372 1.00 95.69 88 ASN A C 1
ATOM 639 O O . ASN A 1 88 ? 5.288 9.236 -3.053 1.00 95.69 88 ASN A O 1
ATOM 643 N N . ALA A 1 89 ? 5.238 7.549 -4.523 1.00 95.44 89 ALA A N 1
ATOM 644 C CA . ALA A 1 89 ? 4.323 8.238 -5.423 1.00 95.44 89 ALA A CA 1
ATOM 645 C C . ALA A 1 89 ? 2.920 8.305 -4.806 1.00 95.44 89 ALA A C 1
ATOM 647 O O . ALA A 1 89 ? 2.441 7.331 -4.218 1.00 95.44 89 ALA A O 1
ATOM 648 N N . SER A 1 90 ? 2.248 9.444 -4.961 1.00 95.31 90 SER A N 1
ATOM 649 C CA . SER A 1 90 ? 0.833 9.579 -4.613 1.00 95.31 90 SER A CA 1
ATOM 650 C C . SER A 1 90 ? -0.046 8.822 -5.608 1.00 95.31 90 SER A C 1
ATOM 652 O O . SER A 1 90 ? 0.309 8.667 -6.778 1.00 95.31 90 SER A O 1
ATOM 654 N N . LEU A 1 91 ? -1.204 8.357 -5.144 1.00 93.88 91 LEU A N 1
ATOM 655 C CA . LEU A 1 91 ? -2.224 7.774 -6.014 1.00 93.88 91 LEU A CA 1
ATOM 656 C C . LEU A 1 91 ? -3.103 8.864 -6.619 1.00 93.88 91 LEU A C 1
ATOM 658 O O . LEU A 1 91 ? -3.568 9.769 -5.925 1.00 93.88 91 LEU A O 1
ATOM 662 N N . THR A 1 92 ? -3.404 8.729 -7.906 1.00 95.06 92 THR A N 1
ATOM 663 C CA . THR A 1 92 ? -4.495 9.493 -8.515 1.00 95.06 92 THR A CA 1
ATOM 664 C C . THR A 1 92 ? -5.850 8.971 -8.029 1.00 95.06 92 THR A C 1
ATOM 666 O O . THR A 1 92 ? -5.986 7.818 -7.611 1.00 95.06 92 THR A O 1
ATOM 669 N N . ARG A 1 93 ? -6.901 9.795 -8.135 1.00 95.31 93 ARG A N 1
ATOM 670 C CA . ARG A 1 93 ? -8.277 9.389 -7.783 1.00 95.31 93 ARG A CA 1
ATOM 671 C C . ARG A 1 93 ? -8.726 8.131 -8.535 1.00 95.31 93 ARG A C 1
ATOM 673 O O . ARG A 1 93 ? -9.382 7.274 -7.950 1.00 95.31 93 ARG A O 1
ATOM 680 N N . ALA A 1 94 ? -8.354 8.017 -9.811 1.00 95.62 94 ALA A N 1
ATOM 681 C CA . ALA A 1 94 ? -8.684 6.863 -10.640 1.00 95.62 94 ALA A CA 1
ATOM 682 C C . ALA A 1 94 ? -7.969 5.591 -10.161 1.00 95.62 94 ALA A C 1
ATO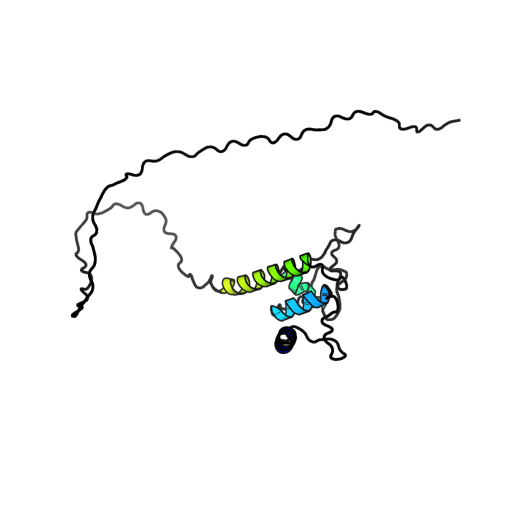M 684 O O . ALA A 1 94 ? -8.589 4.535 -10.047 1.00 95.62 94 ALA A O 1
ATOM 685 N N . GLU A 1 95 ? -6.683 5.684 -9.820 1.00 95.12 95 GLU A N 1
ATOM 686 C CA . GLU A 1 95 ? -5.949 4.538 -9.283 1.00 95.12 95 GLU A CA 1
ATOM 687 C C . GLU A 1 95 ? -6.473 4.116 -7.910 1.00 95.12 95 GLU A C 1
ATOM 689 O O . GLU A 1 95 ? -6.633 2.923 -7.666 1.00 95.12 95 GLU A O 1
ATOM 694 N N . ALA A 1 96 ? -6.791 5.071 -7.032 1.00 95.94 96 ALA A N 1
ATOM 695 C CA . ALA A 1 96 ? -7.386 4.782 -5.731 1.00 95.94 96 ALA A CA 1
ATOM 696 C C . ALA A 1 96 ? -8.733 4.049 -5.876 1.00 95.94 96 ALA A C 1
ATOM 698 O O . ALA A 1 96 ? -8.962 3.047 -5.197 1.00 95.94 96 ALA A O 1
ATOM 699 N N . ALA A 1 97 ? -9.589 4.487 -6.807 1.00 96.62 97 ALA A N 1
ATOM 700 C CA . ALA A 1 97 ? -10.842 3.799 -7.117 1.00 96.62 97 ALA A CA 1
ATOM 701 C C . ALA A 1 97 ? -10.597 2.370 -7.631 1.00 96.62 97 ALA A C 1
ATOM 703 O O . ALA A 1 97 ? -11.236 1.429 -7.166 1.00 96.62 97 ALA A O 1
ATOM 704 N N . ALA A 1 98 ? -9.626 2.182 -8.531 1.00 96.44 98 ALA A N 1
ATOM 705 C CA . ALA A 1 98 ? -9.275 0.858 -9.039 1.00 96.44 98 ALA A CA 1
ATOM 706 C C . ALA A 1 98 ? -8.773 -0.082 -7.929 1.00 96.44 98 ALA A C 1
ATOM 708 O O . ALA A 1 98 ? -9.124 -1.261 -7.918 1.00 96.44 98 ALA A O 1
ATOM 709 N N . VAL A 1 99 ? -7.972 0.426 -6.987 1.00 97.62 99 VAL A N 1
ATOM 710 C CA . VAL A 1 99 ? -7.512 -0.342 -5.820 1.00 97.62 99 VAL A CA 1
ATOM 711 C C . VAL A 1 99 ? -8.687 -0.730 -4.926 1.00 97.62 99 VAL A C 1
ATOM 713 O O . VAL A 1 99 ? -8.782 -1.892 -4.536 1.00 97.62 99 VAL A O 1
ATOM 716 N N . ALA A 1 100 ? -9.602 0.201 -4.646 1.00 96.81 100 ALA A N 1
ATOM 717 C CA . ALA A 1 100 ? -10.773 -0.062 -3.813 1.00 96.81 100 ALA A CA 1
ATOM 718 C C . ALA A 1 100 ? -11.679 -1.152 -4.412 1.00 96.81 100 ALA A C 1
ATOM 720 O O . ALA A 1 100 ? -12.060 -2.084 -3.705 1.00 96.81 100 ALA A O 1
ATOM 721 N N . VAL A 1 101 ? -11.963 -1.083 -5.718 1.00 97.50 101 VAL A N 1
ATOM 722 C CA . VAL A 1 101 ? -12.783 -2.088 -6.418 1.00 97.50 101 VAL A CA 1
ATOM 723 C C . VAL A 1 101 ? -12.113 -3.460 -6.385 1.00 97.50 101 VAL A C 1
ATOM 725 O O . VAL A 1 101 ? -12.739 -4.440 -5.994 1.00 97.50 101 VAL A O 1
ATOM 728 N N . ARG A 1 102 ? -10.816 -3.542 -6.702 1.00 97.88 102 ARG A N 1
ATOM 729 C CA . ARG A 1 102 ? -10.095 -4.825 -6.679 1.00 97.88 102 ARG A CA 1
ATOM 730 C C . ARG A 1 102 ? -10.004 -5.420 -5.278 1.00 97.88 102 ARG A C 1
ATOM 732 O O . ARG A 1 102 ? -10.108 -6.631 -5.129 1.00 97.88 102 ARG A O 1
ATOM 739 N N . ALA A 1 103 ? -9.818 -4.591 -4.252 1.00 96.69 103 ALA A N 1
ATOM 740 C CA . ALA A 1 103 ? -9.824 -5.045 -2.865 1.00 96.69 103 ALA A CA 1
ATOM 741 C 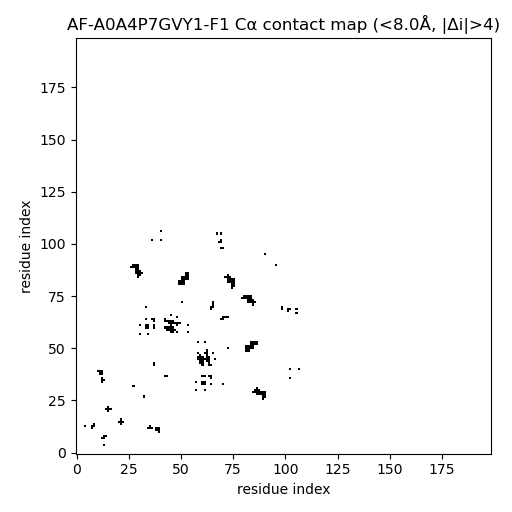C . ALA A 1 103 ? -11.201 -5.598 -2.459 1.00 96.69 103 ALA A C 1
ATOM 743 O O . ALA A 1 103 ? -11.275 -6.635 -1.801 1.00 96.69 103 ALA A O 1
ATOM 744 N N . TYR A 1 104 ? -12.286 -4.946 -2.890 1.00 95.81 104 TYR A N 1
ATOM 745 C CA . TYR A 1 104 ? -13.651 -5.429 -2.684 1.00 95.81 104 TYR A CA 1
ATOM 746 C C . TYR A 1 104 ? -13.903 -6.766 -3.402 1.00 95.81 104 TYR A C 1
ATOM 748 O O . TYR A 1 104 ? -14.406 -7.712 -2.793 1.00 95.81 104 TYR A O 1
ATOM 756 N N . ASP A 1 105 ? -13.480 -6.886 -4.662 1.00 95.38 105 ASP A N 1
ATOM 757 C CA . ASP A 1 105 ? -13.579 -8.127 -5.437 1.00 95.38 105 ASP A CA 1
ATOM 758 C C . ASP A 1 105 ? -12.749 -9.274 -4.836 1.00 95.38 105 ASP A C 1
ATOM 760 O O . ASP A 1 105 ? -13.169 -10.436 -4.822 1.00 95.38 105 ASP A O 1
ATOM 764 N N . TYR A 1 106 ? -11.577 -8.960 -4.287 1.00 95.06 106 TYR A N 1
ATOM 765 C CA . TYR A 1 106 ? -10.766 -9.930 -3.561 1.00 95.06 106 TYR A CA 1
ATOM 766 C C . TYR A 1 106 ? -11.489 -10.416 -2.295 1.00 95.06 106 TYR A C 1
ATOM 768 O O . TYR A 1 106 ? -11.590 -11.617 -2.054 1.00 95.06 106 TYR A O 1
ATOM 776 N N . ALA A 1 107 ? -12.056 -9.497 -1.507 1.00 93.00 107 ALA A N 1
ATOM 777 C CA . ALA A 1 107 ? -12.773 -9.842 -0.281 1.00 93.00 107 ALA A CA 1
ATOM 778 C C . ALA A 1 107 ? -14.020 -10.701 -0.551 1.00 93.00 107 ALA A C 1
ATOM 780 O O . ALA A 1 107 ? -14.246 -11.684 0.156 1.00 93.00 107 ALA A O 1
ATOM 781 N N . ARG A 1 108 ? -14.806 -10.375 -1.590 1.00 93.31 108 ARG A N 1
ATOM 782 C CA . ARG A 1 108 ? -15.995 -11.173 -1.941 1.00 93.31 108 ARG A CA 1
ATOM 783 C C . ARG A 1 108 ? -15.616 -12.573 -2.425 1.00 93.31 108 ARG A C 1
ATOM 785 O O . ARG A 1 108 ? -16.260 -13.544 -2.041 1.00 93.31 108 ARG A O 1
ATOM 792 N N . SER A 1 109 ? -14.565 -12.690 -3.241 1.00 89.31 109 SER A N 1
ATOM 793 C CA . SER A 1 109 ? -14.156 -13.979 -3.811 1.00 89.31 109 SER A CA 1
ATOM 794 C C . SER A 1 109 ? -13.559 -14.901 -2.747 1.00 89.31 109 SER A C 1
ATOM 796 O O . SER A 1 109 ? -13.912 -16.078 -2.699 1.00 89.31 109 SER A O 1
ATOM 798 N N . ALA A 1 110 ? -12.767 -14.362 -1.815 1.00 79.38 110 ALA A N 1
ATOM 799 C CA . ALA A 1 110 ? -12.232 -15.107 -0.674 1.00 79.38 110 ALA A CA 1
ATOM 800 C C . ALA A 1 110 ? -13.323 -15.690 0.250 1.00 79.38 110 ALA A C 1
ATOM 802 O O . ALA A 1 110 ? -13.091 -16.702 0.914 1.00 79.38 110 ALA A O 1
ATOM 803 N N . GLY A 1 111 ? -14.510 -15.075 0.290 1.00 64.62 111 GLY A N 1
ATOM 804 C CA . GLY A 1 111 ? -15.687 -15.620 0.972 1.00 64.62 111 GLY A CA 1
ATOM 805 C C . GLY A 1 111 ? -16.315 -16.790 0.213 1.00 64.62 111 GLY A C 1
ATOM 806 O O . GLY A 1 111 ? -16.563 -17.837 0.801 1.00 64.62 111 GLY A O 1
ATOM 807 N N . THR A 1 112 ? -16.491 -16.645 -1.102 1.00 58.38 112 THR A N 1
ATOM 808 C CA 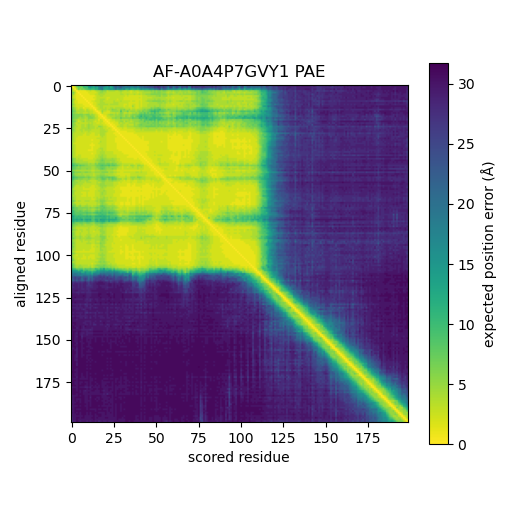. THR A 1 112 ? -17.166 -17.647 -1.949 1.00 58.38 112 THR A CA 1
ATOM 809 C C . THR A 1 112 ? -16.333 -18.895 -2.249 1.00 58.38 112 THR A C 1
ATOM 811 O O . THR A 1 112 ? -16.901 -19.941 -2.549 1.00 58.38 112 THR A O 1
ATOM 814 N N . VAL A 1 113 ? -14.995 -18.835 -2.137 1.00 54.31 113 VAL A N 1
ATOM 815 C CA . VAL A 1 113 ? -14.120 -19.996 -2.414 1.00 54.31 113 VAL A CA 1
ATOM 816 C C . VAL A 1 113 ? -14.269 -21.132 -1.396 1.00 54.31 113 VAL A C 1
ATOM 818 O O . VAL A 1 113 ? -13.858 -22.267 -1.633 1.00 54.31 113 VAL A O 1
ATOM 821 N N . ARG A 1 114 ? -14.948 -20.863 -0.278 1.00 48.34 114 ARG A N 1
ATOM 822 C CA . ARG A 1 114 ? -15.309 -21.885 0.708 1.00 48.34 114 ARG A CA 1
ATOM 823 C C . ARG A 1 114 ? -16.589 -22.658 0.363 1.00 48.34 114 ARG A C 1
ATOM 825 O O . ARG A 1 114 ? -16.773 -23.736 0.918 1.00 48.34 114 ARG A O 1
ATOM 832 N N . ASP A 1 115 ? -17.396 -22.198 -0.596 1.00 47.44 115 ASP A N 1
ATOM 833 C CA . ASP A 1 115 ? -18.676 -22.841 -0.941 1.00 47.44 115 ASP A CA 1
ATOM 834 C C . ASP A 1 115 ? -18.562 -23.925 -2.026 1.00 47.44 115 ASP A C 1
ATOM 836 O O . ASP A 1 115 ? -19.520 -24.641 -2.302 1.00 47.44 115 ASP A O 1
ATOM 840 N N . HIS A 1 116 ? -17.381 -24.141 -2.613 1.00 49.84 116 HIS A N 1
ATOM 841 C CA . HIS A 1 116 ? -17.199 -25.151 -3.670 1.00 49.84 116 HIS A CA 1
ATOM 842 C C . HIS A 1 116 ? -17.075 -26.590 -3.144 1.00 49.84 116 HIS A C 1
ATOM 844 O O . HIS A 1 116 ? -17.047 -27.529 -3.933 1.00 49.84 116 HIS A O 1
ATOM 850 N N . ARG A 1 117 ? -16.965 -26.780 -1.821 1.00 50.88 117 ARG A N 1
ATOM 851 C CA . ARG A 1 117 ? -16.962 -28.108 -1.176 1.00 50.88 117 ARG A CA 1
ATOM 852 C C . ARG A 1 117 ? -18.303 -28.443 -0.508 1.00 50.88 117 ARG A C 1
ATOM 854 O O . ARG A 1 117 ? -18.444 -29.532 0.034 1.00 50.88 117 ARG A O 1
ATOM 861 N N . ALA A 1 118 ? -19.276 -27.529 -0.564 1.00 48.62 118 ALA A N 1
ATOM 862 C CA . ALA A 1 118 ? -20.628 -27.716 -0.032 1.00 48.62 118 ALA A CA 1
ATOM 863 C C . ALA A 1 118 ? -21.663 -28.130 -1.100 1.00 48.62 118 ALA A C 1
ATOM 865 O O . ALA A 1 118 ? -22.828 -28.319 -0.772 1.00 48.62 118 ALA A O 1
ATOM 866 N N . ALA A 1 119 ? -21.243 -28.337 -2.351 1.00 49.94 119 ALA A N 1
ATOM 867 C CA . ALA A 1 119 ? -22.029 -29.015 -3.383 1.00 49.94 119 ALA A CA 1
ATOM 868 C C . ALA A 1 119 ? -21.321 -30.317 -3.778 1.00 49.94 119 ALA A C 1
ATOM 870 O O . ALA A 1 119 ? -20.835 -30.493 -4.894 1.00 49.94 119 ALA A O 1
ATOM 871 N N . GLY A 1 120 ? -21.197 -31.218 -2.806 1.00 50.47 120 GLY A N 1
ATOM 872 C CA . GLY A 1 120 ? -20.947 -32.622 -3.081 1.00 50.47 120 GLY A CA 1
ATOM 873 C C . GLY A 1 120 ? -22.220 -33.269 -3.606 1.00 50.47 120 GLY A C 1
ATOM 874 O O . GLY A 1 120 ? -22.842 -34.004 -2.865 1.00 50.47 120 GLY A O 1
ATOM 875 N N . ASP A 1 121 ? -22.567 -33.006 -4.864 1.00 47.84 121 ASP A N 1
ATOM 876 C CA . ASP A 1 121 ? -23.429 -33.878 -5.661 1.00 47.84 121 ASP A CA 1
ATOM 877 C C . ASP A 1 121 ? -22.656 -34.209 -6.935 1.00 47.84 121 ASP A C 1
ATOM 879 O O . ASP A 1 121 ? -22.789 -33.597 -7.995 1.00 47.84 121 ASP A O 1
ATOM 883 N N . SER A 1 122 ? -21.753 -35.176 -6.793 1.00 48.88 122 SER A N 1
ATOM 884 C CA . SER A 1 122 ? -21.184 -35.901 -7.916 1.00 48.88 122 SER A CA 1
ATOM 885 C C . SER A 1 122 ? -22.331 -36.570 -8.670 1.00 48.88 122 SER A C 1
ATOM 887 O O . SER A 1 122 ? -22.761 -37.665 -8.302 1.00 48.88 122 SER A O 1
ATOM 889 N N . HIS A 1 123 ? -22.826 -35.931 -9.731 1.00 43.38 123 HIS A N 1
ATOM 890 C CA . HIS A 1 123 ? -23.525 -36.659 -10.776 1.00 43.38 123 HIS A CA 1
ATOM 891 C C . HIS A 1 123 ? -22.559 -37.715 -11.293 1.00 43.38 123 HIS A C 1
ATOM 893 O O . HIS A 1 123 ? -21.554 -37.424 -11.944 1.00 43.38 123 HIS A O 1
ATOM 899 N N . ALA A 1 124 ? -22.862 -38.946 -10.899 1.00 36.91 124 ALA A N 1
ATOM 900 C CA . ALA A 1 124 ? -22.253 -40.147 -11.396 1.00 36.91 124 ALA A CA 1
ATOM 901 C C . ALA A 1 124 ? -22.146 -40.062 -12.919 1.00 36.91 124 ALA A C 1
ATOM 903 O O . ALA A 1 124 ? -23.136 -39.872 -13.628 1.00 36.91 124 ALA A O 1
ATOM 904 N N . ALA A 1 125 ? -20.925 -40.237 -13.409 1.00 41.56 125 ALA A N 1
ATOM 905 C CA . ALA A 1 125 ? -20.701 -40.694 -14.759 1.00 41.56 125 ALA A CA 1
ATOM 906 C C . ALA A 1 125 ? -21.312 -42.101 -14.877 1.00 41.56 125 ALA A C 1
ATOM 908 O O . ALA A 1 125 ? -20.680 -43.095 -14.532 1.00 41.56 125 ALA A O 1
ATOM 909 N N . ALA A 1 126 ? -22.561 -42.177 -15.327 1.00 36.59 126 ALA A N 1
ATOM 910 C CA . ALA A 1 126 ? -23.136 -43.379 -15.906 1.00 36.59 126 ALA A CA 1
ATOM 911 C C . ALA A 1 126 ? -23.172 -43.163 -17.423 1.00 36.59 126 ALA A C 1
ATOM 913 O O . ALA A 1 126 ? -23.847 -42.260 -17.916 1.00 36.59 126 ALA A O 1
ATOM 914 N N . GLY A 1 127 ? -22.387 -43.956 -18.155 1.00 38.75 127 GLY A N 1
ATOM 915 C CA . GLY A 1 127 ? -22.472 -44.032 -19.613 1.00 38.75 127 GLY A CA 1
ATOM 916 C C . GLY A 1 127 ? -23.858 -44.507 -20.080 1.00 38.75 127 GLY A C 1
ATOM 917 O O . GLY A 1 127 ? -24.671 -44.948 -19.264 1.00 38.75 127 GLY A O 1
ATOM 918 N N . PRO A 1 128 ? -24.154 -44.422 -21.387 1.00 41.47 128 PRO A N 1
ATOM 919 C CA . PRO A 1 128 ? -25.476 -44.734 -21.915 1.00 41.47 128 PRO A CA 1
ATOM 920 C C . PRO A 1 128 ? -25.790 -46.227 -21.750 1.00 41.47 128 PRO A C 1
ATOM 922 O O . PRO A 1 128 ? -25.259 -47.072 -22.468 1.00 41.47 128 PRO A O 1
ATOM 925 N N . ALA A 1 129 ? -26.684 -46.554 -20.817 1.00 41.44 129 ALA A N 1
ATOM 926 C CA . ALA A 1 129 ? -27.295 -47.871 -20.737 1.00 41.44 129 ALA A CA 1
ATOM 927 C C . ALA A 1 129 ? -28.255 -48.038 -21.924 1.00 41.44 129 ALA A C 1
ATOM 929 O O . ALA A 1 129 ? -29.370 -47.520 -21.935 1.00 41.44 129 ALA A O 1
ATOM 930 N N . THR A 1 130 ? -27.801 -48.748 -22.954 1.00 48.25 130 THR A N 1
ATOM 931 C CA . THR A 1 130 ? -28.680 -49.342 -23.963 1.00 48.25 130 THR A CA 1
ATOM 932 C C . THR A 1 130 ? -29.343 -50.549 -23.301 1.00 48.25 130 THR A C 1
ATOM 934 O O . THR A 1 130 ? -28.676 -51.539 -23.019 1.00 48.25 130 THR A O 1
ATOM 937 N N . GLY A 1 131 ? -30.629 -50.451 -22.972 1.00 37.50 131 GLY A N 1
ATOM 938 C CA . GLY A 1 131 ? -31.339 -51.520 -22.270 1.00 37.50 131 GLY A CA 1
ATOM 939 C C . GLY A 1 131 ? -32.843 -51.284 -22.229 1.00 37.50 131 GLY A C 1
ATOM 940 O O . GLY A 1 131 ? -33.335 -50.572 -21.365 1.00 37.50 131 GLY A O 1
ATOM 941 N N . SER A 1 132 ? -33.532 -51.863 -23.214 1.00 45.22 132 SER A N 1
ATOM 942 C CA . SER A 1 132 ? -34.928 -52.336 -23.211 1.00 45.22 132 SER A CA 1
ATOM 943 C C . SER A 1 132 ? -35.819 -51.963 -22.010 1.00 45.22 132 SER A C 1
ATOM 945 O O . SER A 1 132 ? -35.646 -52.492 -20.913 1.00 45.22 132 SER A O 1
ATOM 947 N N . MET A 1 133 ? -36.851 -51.149 -22.271 1.00 30.62 133 MET A N 1
ATOM 948 C CA . MET A 1 133 ? -38.032 -50.978 -21.410 1.00 30.62 133 MET A CA 1
ATOM 949 C C . MET A 1 133 ? -38.774 -52.310 -21.227 1.00 30.62 133 MET A C 1
ATOM 951 O O . MET A 1 133 ? -39.150 -52.916 -22.232 1.00 30.62 133 MET A O 1
ATOM 955 N N . PRO A 1 134 ? -39.112 -52.710 -19.989 1.00 46.09 134 PRO A N 1
ATOM 956 C CA . PRO A 1 134 ? -40.279 -53.526 -19.745 1.00 46.09 134 PRO A CA 1
ATOM 957 C C . PRO A 1 134 ? -41.482 -52.653 -19.361 1.00 46.09 134 PRO A C 1
ATOM 959 O O . PRO A 1 134 ? -41.417 -51.722 -18.560 1.00 46.09 134 PRO A O 1
ATOM 962 N N . GLU A 1 135 ? -42.570 -53.017 -20.017 1.00 38.56 135 GLU A N 1
ATOM 963 C CA . GLU A 1 135 ? -43.981 -52.693 -19.863 1.00 38.56 135 GLU A CA 1
ATOM 964 C C . GLU A 1 135 ? -44.457 -52.242 -18.468 1.00 38.56 135 GLU A C 1
ATOM 966 O O . GLU A 1 135 ? -44.151 -52.833 -17.430 1.00 38.56 135 GLU A O 1
ATOM 971 N N . ALA A 1 136 ? -45.277 -51.190 -18.477 1.00 40.12 136 ALA A N 1
ATOM 972 C CA . ALA A 1 136 ? -45.878 -50.570 -17.309 1.00 40.12 136 ALA A CA 1
ATOM 973 C C . ALA A 1 136 ? -46.809 -51.525 -16.542 1.00 40.12 136 ALA A C 1
ATOM 975 O O . ALA A 1 136 ? -47.792 -52.034 -17.079 1.00 40.12 136 ALA A O 1
ATOM 976 N N . ARG A 1 137 ? -46.568 -51.669 -15.236 1.00 40.94 137 ARG A N 1
ATOM 977 C CA . ARG A 1 137 ? -47.560 -52.147 -14.266 1.00 40.94 137 ARG A CA 1
ATOM 978 C C . ARG A 1 137 ? -47.717 -51.093 -13.181 1.00 40.94 137 ARG A C 1
ATOM 980 O O . ARG A 1 137 ? -46.757 -50.735 -12.506 1.00 40.94 137 ARG A O 1
ATOM 987 N N . GLY A 1 138 ? -48.927 -50.549 -13.083 1.00 41.22 138 GLY A N 1
ATOM 988 C CA . GLY A 1 138 ? -49.260 -49.473 -12.161 1.00 41.22 138 GLY A CA 1
ATOM 989 C C . GLY A 1 138 ? -49.074 -49.887 -10.705 1.00 41.22 138 GLY A C 1
ATOM 990 O O . GLY A 1 138 ? -49.588 -50.916 -10.274 1.00 41.22 138 GLY A O 1
ATOM 991 N N . VAL A 1 139 ? -48.386 -49.040 -9.942 1.00 43.44 139 VAL A N 1
ATOM 992 C CA . VAL A 1 139 ? -48.441 -49.036 -8.481 1.00 43.44 139 VAL A CA 1
ATOM 993 C C . VAL A 1 139 ? -48.782 -47.620 -8.039 1.00 43.44 139 VAL A C 1
ATOM 995 O O . VAL A 1 139 ? -48.102 -46.649 -8.360 1.00 43.44 139 VAL A O 1
ATOM 998 N N . ASN A 1 140 ? -49.907 -47.539 -7.342 1.00 39.69 140 ASN A N 1
ATOM 999 C CA . ASN A 1 140 ? -50.486 -46.349 -6.750 1.00 39.69 140 ASN A CA 1
ATOM 1000 C C . ASN A 1 140 ? -49.658 -45.938 -5.523 1.00 39.69 140 ASN A C 1
ATOM 1002 O O . ASN A 1 140 ? -49.604 -46.687 -4.549 1.00 39.69 140 ASN A O 1
ATOM 1006 N N . ILE A 1 141 ? -49.032 -44.762 -5.561 1.00 40.84 141 ILE A N 1
ATOM 1007 C CA . ILE A 1 141 ? -48.369 -44.168 -4.395 1.00 40.84 141 ILE A CA 1
ATOM 1008 C C . ILE A 1 141 ? -49.150 -42.906 -4.035 1.00 40.84 141 ILE A C 1
ATOM 1010 O O . ILE A 1 141 ? -48.985 -41.843 -4.635 1.00 40.84 141 ILE A O 1
ATOM 1014 N N . GLY A 1 142 ? -50.079 -43.067 -3.095 1.00 37.62 142 GLY A N 1
ATOM 1015 C CA . GLY A 1 142 ? -50.877 -41.981 -2.547 1.00 37.62 142 GLY A CA 1
ATOM 1016 C C . GLY A 1 142 ? -50.006 -41.030 -1.730 1.00 37.62 142 GLY A C 1
ATOM 1017 O O . GLY A 1 142 ? -49.316 -41.446 -0.802 1.00 37.62 142 GLY A O 1
ATOM 1018 N N . TRP A 1 143 ? -50.058 -39.743 -2.061 1.00 35.19 143 TRP A N 1
ATOM 1019 C CA . TRP A 1 143 ? -49.484 -38.689 -1.230 1.00 35.19 143 TRP A CA 1
ATOM 1020 C C . TRP A 1 143 ? -50.424 -38.380 -0.052 1.00 35.19 143 TRP A C 1
ATOM 1022 O O . TRP A 1 143 ? -51.646 -38.397 -0.229 1.00 35.19 143 TRP A O 1
ATOM 1032 N N . PRO A 1 144 ? -49.892 -38.104 1.153 1.00 37.00 144 PRO A N 1
ATOM 1033 C CA . PRO A 1 144 ? -50.701 -37.984 2.358 1.00 37.00 144 PRO A CA 1
ATOM 1034 C C . PRO A 1 144 ? -51.612 -36.753 2.297 1.00 37.00 144 PRO A C 1
ATOM 1036 O O . PRO A 1 144 ? -51.159 -35.625 2.086 1.00 37.00 144 PRO A O 1
ATOM 1039 N N . LYS A 1 145 ? -52.911 -36.978 2.525 1.00 37.62 145 LYS A N 1
ATOM 1040 C CA . LYS A 1 145 ? -53.888 -35.919 2.793 1.00 37.62 145 LYS A CA 1
ATOM 1041 C C . LYS A 1 145 ? -53.485 -35.206 4.085 1.00 37.62 145 LYS A C 1
ATOM 1043 O O . LYS A 1 145 ? -53.431 -35.828 5.140 1.00 37.62 145 LYS A O 1
ATOM 1048 N N . ARG A 1 146 ? -53.213 -33.903 4.006 1.00 37.69 146 ARG A N 1
ATOM 1049 C CA . ARG A 1 146 ? -53.230 -33.031 5.184 1.00 37.69 146 ARG A CA 1
ATOM 1050 C C . ARG A 1 146 ? -54.679 -32.644 5.446 1.00 37.69 146 ARG A C 1
ATOM 1052 O O . ARG A 1 146 ? -55.297 -31.992 4.607 1.00 37.69 146 ARG A O 1
ATOM 1059 N N . GLU A 1 147 ? -55.203 -33.057 6.588 1.00 36.34 147 GLU A N 1
ATOM 1060 C CA . GLU A 1 147 ? -56.455 -32.537 7.121 1.00 36.34 147 GLU A CA 1
ATOM 1061 C C . GLU A 1 147 ? -56.192 -31.136 7.680 1.00 36.34 147 GLU A C 1
ATOM 1063 O O . GLU A 1 147 ? -55.304 -30.930 8.505 1.00 36.34 147 GLU A O 1
ATOM 1068 N N . THR A 1 148 ? -56.937 -30.156 7.178 1.00 39.94 148 THR A N 1
ATOM 1069 C CA . THR A 1 148 ? -57.055 -28.830 7.783 1.00 39.94 148 THR A CA 1
ATOM 1070 C C . THR A 1 148 ? -58.540 -28.554 7.979 1.00 39.94 148 THR A C 1
ATOM 1072 O O . THR A 1 148 ? -59.212 -28.054 7.078 1.00 39.94 148 THR A O 1
ATOM 1075 N N . GLU A 1 149 ? -59.060 -28.903 9.148 1.00 37.69 149 GLU A N 1
ATOM 1076 C CA . GLU A 1 149 ? -60.176 -28.178 9.759 1.00 37.69 149 GLU A CA 1
ATOM 1077 C C . GLU A 1 149 ? -59.563 -26.924 10.416 1.00 37.69 149 GLU A C 1
ATOM 1079 O O . GLU A 1 149 ? -58.447 -26.978 10.917 1.00 37.69 149 GLU A O 1
ATOM 1084 N N . SER A 1 150 ? -60.140 -25.732 10.463 1.00 35.81 150 SER A N 1
ATOM 1085 C CA . SER A 1 150 ? -61.466 -25.219 10.156 1.00 35.81 150 SER A CA 1
ATOM 1086 C C . SER A 1 150 ? -61.333 -23.690 10.033 1.00 35.81 150 SER A C 1
ATOM 1088 O O . SER A 1 150 ? -60.412 -23.089 10.585 1.00 35.81 150 SER A O 1
ATOM 1090 N N . GLY A 1 151 ? -62.283 -23.047 9.352 1.00 33.81 151 GLY A N 1
ATOM 1091 C CA . GLY A 1 151 ? -62.637 -21.663 9.676 1.00 33.81 151 GLY A CA 1
ATOM 1092 C C . GLY A 1 151 ? -62.043 -20.553 8.805 1.00 33.81 151 GLY A C 1
ATOM 1093 O O . GLY A 1 151 ? -61.086 -19.891 9.177 1.00 33.81 151 GLY A O 1
ATOM 1094 N N . GLY A 1 152 ? -62.778 -20.212 7.744 1.00 32.91 152 GLY A N 1
ATOM 1095 C CA . GLY A 1 152 ? -63.255 -18.833 7.607 1.00 32.91 152 GLY A CA 1
ATOM 1096 C C . GLY A 1 152 ? -62.425 -17.844 6.783 1.00 32.91 152 GLY A C 1
ATOM 1097 O O . GLY A 1 152 ? -61.393 -17.350 7.213 1.00 32.91 152 GLY A O 1
ATOM 1098 N N . ARG A 1 153 ? -63.071 -17.404 5.692 1.00 35.75 153 ARG A N 1
ATOM 1099 C CA . ARG A 1 153 ? -62.909 -16.124 4.974 1.00 35.75 153 ARG A CA 1
ATOM 1100 C C . ARG A 1 153 ? -61.623 -15.939 4.159 1.00 35.75 153 ARG A C 1
ATOM 1102 O O . ARG A 1 153 ? -60.596 -15.522 4.666 1.00 35.75 153 ARG A O 1
ATOM 1109 N N . ALA A 1 154 ? -61.757 -16.027 2.838 1.00 32.03 154 ALA A N 1
ATOM 1110 C CA . ALA A 1 154 ? -61.984 -14.831 2.021 1.00 32.03 154 ALA A CA 1
ATOM 1111 C C . ALA A 1 154 ? -62.107 -15.207 0.535 1.00 32.03 154 ALA A C 1
ATOM 1113 O O . ALA A 1 154 ? -61.400 -16.060 0.005 1.00 32.03 154 ALA A O 1
ATOM 1114 N N . SER A 1 155 ? -63.056 -14.543 -0.109 1.00 35.44 155 SER A N 1
ATOM 1115 C CA . SER A 1 155 ? -63.458 -14.596 -1.511 1.00 35.44 155 SER A CA 1
ATOM 1116 C C . SER A 1 155 ? -62.299 -14.587 -2.516 1.00 35.44 155 SER A C 1
ATOM 1118 O O . SER A 1 155 ? -61.594 -13.591 -2.669 1.00 35.44 155 SER A O 1
ATOM 1120 N N . ARG A 1 156 ? -62.187 -15.679 -3.281 1.00 33.31 156 ARG A N 1
ATOM 1121 C CA . ARG A 1 156 ? -61.403 -15.775 -4.517 1.00 33.31 156 ARG A CA 1
ATOM 1122 C C . ARG A 1 156 ? -62.339 -15.533 -5.698 1.00 33.31 156 ARG A C 1
ATOM 1124 O O . ARG A 1 156 ? -63.182 -16.376 -5.992 1.00 33.31 156 ARG A O 1
ATOM 1131 N N . TRP A 1 157 ? -62.182 -14.397 -6.370 1.00 29.98 157 TRP A N 1
ATOM 1132 C CA . TRP A 1 157 ? -62.813 -14.173 -7.666 1.00 29.98 157 TRP A CA 1
ATOM 1133 C C . TRP A 1 157 ? -62.098 -14.976 -8.761 1.00 29.98 157 TRP A C 1
ATOM 1135 O O . TRP A 1 157 ? -60.871 -15.002 -8.851 1.00 29.98 157 TRP A O 1
ATOM 1145 N N . SER A 1 158 ? -62.948 -15.676 -9.510 1.00 32.31 158 SER A N 1
ATOM 1146 C CA . SER A 1 158 ? -62.860 -16.265 -10.847 1.00 32.31 158 SER A CA 1
ATOM 1147 C C . SER A 1 158 ? -61.508 -16.306 -11.575 1.00 32.31 158 SER A C 1
ATOM 1149 O O . SER A 1 158 ? -60.951 -15.283 -11.966 1.00 32.31 158 SER A O 1
ATOM 1151 N N . ARG A 1 159 ? -61.069 -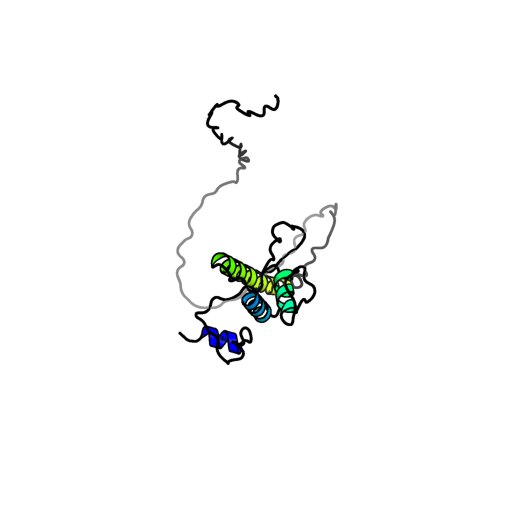17.531 -11.906 1.00 43.50 159 ARG A N 1
ATOM 1152 C CA . ARG A 1 159 ? -60.378 -17.797 -13.174 1.00 43.50 159 ARG A CA 1
ATOM 1153 C C . ARG A 1 159 ? -61.431 -18.103 -14.233 1.00 43.50 159 ARG A C 1
ATOM 1155 O O . ARG A 1 159 ? -62.143 -19.093 -14.129 1.00 43.50 159 ARG A O 1
ATOM 1162 N N . SER A 1 160 ? -61.411 -17.315 -15.287 1.00 37.78 160 SER A N 1
ATOM 1163 C CA . SER A 1 160 ? -61.992 -17.596 -16.597 1.00 37.78 160 SER A CA 1
ATOM 1164 C C . SER A 1 160 ? -61.232 -16.655 -17.530 1.00 37.78 160 SER A C 1
ATOM 1166 O O . SER A 1 160 ? -61.099 -15.481 -17.212 1.00 37.78 160 SER A O 1
ATOM 1168 N N . SER A 1 161 ? -60.611 -17.061 -18.624 1.00 41.34 161 SER A N 1
ATOM 1169 C CA . SER A 1 161 ? -60.781 -18.249 -19.451 1.00 41.34 161 SER A CA 1
ATOM 1170 C C . SER A 1 161 ? -59.705 -18.167 -20.543 1.00 41.34 161 SER A C 1
ATOM 1172 O O . SER A 1 161 ? -59.427 -17.068 -21.007 1.00 41.34 161 SER A O 1
ATOM 1174 N N . ALA A 1 162 ? -59.103 -19.314 -20.877 1.00 35.97 162 ALA A N 1
ATOM 1175 C CA . ALA A 1 162 ? -58.793 -19.824 -22.223 1.00 35.97 162 ALA A CA 1
ATOM 1176 C C . ALA A 1 162 ? -58.336 -18.814 -23.318 1.00 35.97 162 ALA A C 1
ATOM 1178 O O . ALA A 1 162 ? -58.989 -17.814 -23.574 1.00 35.97 162 ALA A O 1
ATOM 1179 N N . TRP A 1 163 ? -57.232 -19.019 -24.041 1.00 32.59 163 TRP A N 1
ATOM 1180 C CA . TRP A 1 163 ? -57.053 -20.007 -25.124 1.00 32.59 163 TRP A CA 1
ATOM 1181 C C . TRP A 1 163 ? -55.564 -20.006 -25.602 1.00 32.59 163 TRP A C 1
ATOM 1183 O O . TRP A 1 163 ? -54.779 -19.184 -25.128 1.00 32.59 163 TRP A O 1
ATOM 1193 N N . PRO A 1 164 ? -55.140 -20.951 -26.469 1.00 46.78 164 PRO A N 1
ATOM 1194 C CA . PRO A 1 164 ? -53.812 -21.566 -26.492 1.00 46.78 164 PRO A CA 1
ATOM 1195 C C . PRO A 1 164 ? -52.856 -20.952 -27.524 1.00 46.78 164 PRO A C 1
ATOM 1197 O O . PRO A 1 164 ? -53.284 -20.340 -28.495 1.00 46.78 164 PRO A O 1
ATOM 1200 N N . TRP A 1 165 ? -51.557 -21.213 -27.366 1.00 33.97 165 TRP A N 1
ATOM 1201 C CA . TRP A 1 165 ? -50.567 -21.077 -28.437 1.00 33.97 165 TRP A CA 1
ATOM 1202 C C . TRP A 1 165 ? -49.757 -22.375 -28.537 1.00 33.97 165 TRP A C 1
ATOM 1204 O O . TRP A 1 165 ? -49.203 -22.806 -27.522 1.00 33.97 165 TRP A O 1
ATOM 1214 N N . PRO A 1 166 ? -49.664 -23.014 -29.717 1.00 51.97 166 PRO A N 1
ATOM 1215 C CA . PRO A 1 166 ? -48.639 -24.009 -29.977 1.00 51.97 166 PRO A CA 1
ATOM 1216 C C . PRO A 1 166 ? -47.311 -23.325 -30.327 1.00 51.97 166 PRO A C 1
ATOM 1218 O O . PRO A 1 166 ? -47.263 -22.319 -31.035 1.00 51.97 166 PRO A O 1
ATOM 1221 N N . CYS A 1 167 ? -46.222 -23.912 -29.836 1.00 41.06 167 CYS A N 1
ATOM 1222 C CA . CYS A 1 167 ? -44.856 -23.574 -30.207 1.00 41.06 167 CYS A CA 1
ATOM 1223 C C . CYS A 1 167 ? -44.615 -23.898 -31.689 1.00 41.06 167 CYS A C 1
ATOM 1225 O O . CYS A 1 167 ? -44.664 -25.063 -32.082 1.00 41.06 167 CYS A O 1
ATOM 1227 N N . ALA A 1 168 ? -44.288 -22.882 -32.488 1.00 35.91 168 ALA A N 1
ATOM 1228 C CA . ALA A 1 168 ? -43.727 -23.050 -33.821 1.00 35.91 168 ALA A CA 1
ATOM 1229 C C . ALA A 1 168 ? -42.375 -22.319 -33.912 1.00 35.91 168 ALA A C 1
ATOM 1231 O O . ALA A 1 168 ? -42.303 -21.095 -33.929 1.00 35.91 168 ALA A O 1
ATOM 1232 N N . TRP A 1 169 ? -41.313 -23.124 -33.889 1.00 37.84 169 TRP A N 1
ATOM 1233 C CA . TRP A 1 169 ? -39.988 -22.920 -34.471 1.00 37.84 169 TRP A CA 1
ATOM 1234 C C . TRP A 1 169 ? -39.907 -21.807 -35.538 1.00 37.84 169 TRP A C 1
ATOM 1236 O O . TRP A 1 169 ? -40.499 -21.909 -36.609 1.00 37.84 169 TRP A O 1
ATOM 1246 N N . ALA A 1 170 ? -39.099 -20.779 -35.265 1.00 36.25 170 ALA A N 1
ATOM 1247 C CA . ALA A 1 170 ? -38.608 -19.835 -36.265 1.00 36.25 170 ALA A CA 1
ATOM 1248 C C . ALA A 1 170 ? -37.094 -19.623 -36.083 1.00 36.25 170 ALA A C 1
ATOM 1250 O O . ALA A 1 170 ? -36.586 -19.501 -34.970 1.00 36.25 170 ALA A O 1
ATOM 1251 N N . SER A 1 171 ? -36.413 -19.666 -37.223 1.00 52.81 171 SER A N 1
ATOM 1252 C CA . SER A 1 171 ? -34.981 -19.791 -37.499 1.00 52.81 171 SER A CA 1
ATOM 1253 C C . SER A 1 171 ? -34.040 -18.733 -36.892 1.00 52.81 171 SER A C 1
ATOM 1255 O O . SER A 1 171 ? -34.471 -17.636 -36.542 1.00 52.81 171 SER A O 1
ATOM 1257 N N . PRO A 1 172 ? -32.720 -19.019 -36.842 1.00 48.03 172 PRO A N 1
ATOM 1258 C CA . PRO A 1 172 ? -31.699 -18.059 -36.428 1.00 48.03 172 PRO A CA 1
ATOM 1259 C C . PRO A 1 172 ? -31.528 -16.935 -37.459 1.00 48.03 172 PRO A C 1
ATOM 1261 O O . PRO A 1 172 ? -31.289 -17.186 -38.639 1.00 48.03 172 PRO A O 1
ATOM 1264 N N . HIS A 1 173 ? -31.593 -15.682 -37.009 1.00 53.00 173 HIS A N 1
ATOM 1265 C CA . HIS A 1 173 ? -31.180 -14.542 -37.820 1.00 53.00 173 HIS A CA 1
ATOM 1266 C C . HIS A 1 173 ? -29.652 -14.479 -37.882 1.00 53.00 173 HIS A C 1
ATOM 1268 O O . HIS A 1 173 ? -28.971 -14.232 -36.887 1.00 53.00 173 HIS A O 1
ATOM 1274 N N . THR A 1 174 ? -29.127 -14.699 -39.081 1.00 45.69 174 THR A N 1
ATOM 1275 C CA . THR A 1 174 ? -27.742 -14.458 -39.476 1.00 45.69 174 THR A CA 1
ATOM 1276 C C . THR A 1 174 ? -27.424 -12.969 -39.318 1.00 45.69 174 THR A C 1
ATOM 1278 O O . THR A 1 174 ? -27.969 -12.132 -40.036 1.00 45.69 174 THR A O 1
ATOM 1281 N N . PHE A 1 175 ? -26.545 -12.618 -38.379 1.00 38.38 175 PHE A N 1
ATOM 1282 C CA . PHE A 1 175 ? -26.025 -11.257 -38.241 1.00 38.38 175 PHE A CA 1
ATOM 1283 C C . PHE A 1 175 ? -24.837 -11.094 -39.202 1.00 38.38 175 PHE A C 1
ATOM 1285 O O . PHE A 1 175 ? -23.769 -11.664 -38.986 1.00 38.38 175 PHE A O 1
ATOM 1292 N N . ALA A 1 176 ? -25.035 -10.360 -40.297 1.00 43.72 176 ALA A N 1
ATOM 1293 C CA . ALA A 1 176 ? -23.966 -9.980 -41.217 1.00 43.72 176 ALA A CA 1
ATOM 1294 C C . ALA A 1 176 ? -23.166 -8.784 -40.651 1.00 43.72 176 ALA A C 1
ATOM 1296 O O . ALA A 1 176 ? -23.773 -7.861 -40.102 1.00 43.72 176 ALA A O 1
ATOM 1297 N N . PRO A 1 177 ? -21.827 -8.744 -40.781 1.00 48.50 177 PRO A N 1
ATOM 1298 C CA . PRO A 1 177 ? -21.036 -7.584 -40.383 1.00 48.50 177 PRO A CA 1
ATOM 1299 C C . PRO A 1 177 ? -21.056 -6.490 -41.466 1.00 48.50 177 PRO A C 1
ATOM 1301 O O . PRO A 1 177 ? -20.645 -6.716 -42.603 1.00 48.50 177 PRO A O 1
ATOM 1304 N N . SER A 1 178 ? -21.478 -5.277 -41.100 1.00 48.94 178 SER A N 1
ATOM 1305 C CA . SER A 1 178 ? -21.271 -4.073 -41.919 1.00 48.94 178 SER A CA 1
ATOM 1306 C C . SER A 1 178 ? -19.814 -3.592 -41.821 1.00 48.94 178 SER A C 1
ATOM 1308 O O . SER A 1 178 ? -19.306 -3.443 -40.706 1.00 48.94 178 SER A O 1
ATOM 1310 N N . PRO A 1 179 ? -19.129 -3.274 -42.937 1.00 50.81 179 PRO A N 1
ATOM 1311 C CA . PRO A 1 179 ? -17.801 -2.671 -42.898 1.00 50.81 179 PRO A CA 1
ATOM 1312 C C . PRO A 1 179 ? -17.899 -1.166 -42.608 1.00 50.81 179 PRO A C 1
ATOM 1314 O O . PRO A 1 179 ? -18.368 -0.387 -43.439 1.00 50.81 179 PRO A O 1
ATOM 1317 N N . PHE A 1 180 ? -17.424 -0.734 -41.438 1.00 37.81 180 PHE A N 1
ATOM 1318 C CA . PHE A 1 180 ? -17.247 0.691 -41.154 1.00 37.81 180 PHE A CA 1
ATOM 1319 C C . PHE A 1 18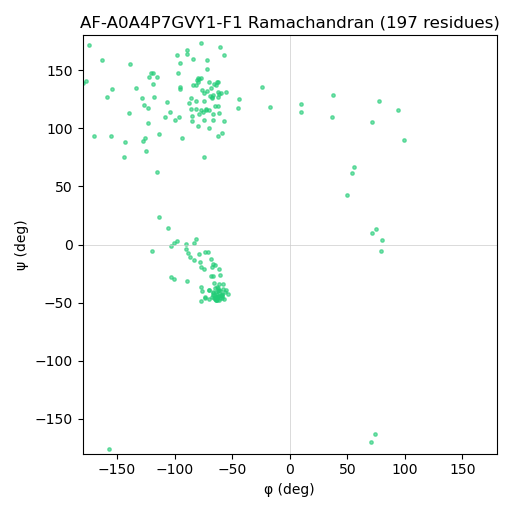0 ? -15.977 1.196 -41.855 1.00 37.81 180 PHE A C 1
ATOM 1321 O O . PHE A 1 180 ? -14.861 0.744 -41.600 1.00 37.81 180 PHE A O 1
ATOM 1328 N N . ARG A 1 181 ? -16.187 2.105 -42.805 1.00 43.56 181 ARG A N 1
ATOM 1329 C CA . ARG A 1 181 ? -15.211 2.657 -43.747 1.00 43.56 181 ARG A CA 1
ATOM 1330 C C . ARG A 1 181 ? -14.487 3.841 -43.095 1.00 43.56 181 ARG A C 1
ATOM 1332 O O . ARG A 1 181 ? -15.119 4.849 -42.804 1.00 43.56 181 ARG A O 1
ATOM 1339 N N . ILE A 1 182 ? -13.173 3.742 -42.884 1.00 45.44 182 ILE A N 1
ATOM 1340 C CA . ILE A 1 182 ? -12.331 4.880 -42.475 1.00 45.44 182 ILE A CA 1
ATOM 1341 C C . ILE A 1 182 ? -11.918 5.636 -43.743 1.00 45.44 182 ILE A C 1
ATOM 1343 O O . ILE A 1 182 ? -11.149 5.130 -44.562 1.00 45.44 182 ILE A O 1
ATOM 1347 N N . SER A 1 183 ? -12.440 6.845 -43.924 1.00 43.25 183 SER A N 1
ATOM 1348 C CA . SER A 1 183 ? -11.993 7.795 -44.943 1.00 43.25 183 SER A CA 1
ATOM 1349 C C . SER A 1 183 ? -10.602 8.326 -44.579 1.00 43.25 183 SER A C 1
ATOM 1351 O O . SER A 1 183 ? -10.418 8.998 -43.568 1.00 43.25 183 SER A O 1
ATOM 1353 N N . ARG A 1 184 ? -9.605 8.022 -45.418 1.00 45.62 184 ARG A N 1
ATOM 1354 C CA . ARG A 1 184 ? -8.289 8.675 -45.400 1.00 45.62 184 ARG A CA 1
ATOM 1355 C C . ARG A 1 184 ? -8.428 10.102 -45.946 1.00 45.62 184 ARG A C 1
ATOM 1357 O O . ARG A 1 184 ? -8.974 10.238 -47.041 1.00 45.62 184 ARG A O 1
ATOM 1364 N N . PRO A 1 185 ? -7.892 11.145 -45.295 1.00 52.25 185 PRO A N 1
ATOM 1365 C CA . PRO A 1 185 ? -7.623 12.390 -45.993 1.00 52.25 185 PRO A CA 1
ATOM 1366 C C . PRO A 1 185 ? -6.411 12.198 -46.914 1.00 52.25 185 PRO A C 1
ATOM 1368 O O . PRO A 1 185 ? -5.294 11.918 -46.481 1.00 52.25 185 PRO A O 1
ATOM 1371 N N . THR A 1 186 ? -6.665 12.315 -48.213 1.00 48.41 186 THR A N 1
ATOM 1372 C CA . THR A 1 186 ? -5.669 12.514 -49.264 1.00 48.41 186 THR A CA 1
ATOM 1373 C C . THR A 1 186 ? -5.024 13.885 -49.086 1.00 48.41 186 THR A C 1
ATOM 1375 O O . THR A 1 186 ? -5.681 14.906 -49.265 1.00 48.41 186 THR A O 1
ATOM 1378 N N . GLY A 1 187 ? -3.740 13.898 -48.741 1.00 43.38 187 GLY A N 1
ATOM 1379 C CA . GLY A 1 187 ? -2.907 15.095 -48.690 1.00 43.38 187 GLY A CA 1
ATOM 1380 C C . GLY A 1 187 ? -1.505 14.745 -49.163 1.00 43.38 187 GLY A C 1
ATOM 1381 O O . GLY A 1 187 ? -0.654 14.333 -48.384 1.00 43.38 187 GLY A O 1
ATOM 1382 N N . THR A 1 188 ? -1.306 14.842 -50.470 1.00 49.16 188 THR A N 1
ATOM 1383 C CA . THR A 1 188 ? -0.020 14.800 -51.163 1.00 49.16 188 THR A CA 1
ATOM 1384 C C . THR A 1 188 ? 0.877 15.950 -50.713 1.00 49.16 188 THR A C 1
ATOM 1386 O O . THR A 1 188 ? 0.465 17.104 -50.804 1.00 49.16 188 THR A O 1
ATOM 1389 N N . SER A 1 189 ? 2.125 15.667 -50.336 1.00 44.91 189 SER A N 1
ATOM 1390 C CA . SER A 1 189 ? 3.261 16.535 -50.676 1.00 44.91 189 SER A CA 1
ATOM 1391 C C . SER A 1 189 ? 4.573 15.736 -50.715 1.00 44.91 189 SER A C 1
ATOM 1393 O O . SER A 1 189 ? 4.796 14.920 -49.818 1.00 44.91 189 SER A O 1
ATOM 1395 N N . PRO A 1 190 ? 5.419 15.914 -51.748 1.00 51.81 190 PRO A N 1
ATOM 1396 C CA . PRO A 1 190 ? 6.590 15.082 -52.005 1.00 51.81 190 PRO A CA 1
ATOM 1397 C C . PRO A 1 190 ? 7.891 15.699 -51.452 1.00 51.81 190 PRO A C 1
ATOM 1399 O O . PRO A 1 190 ? 8.066 16.909 -51.461 1.00 51.81 190 PRO A O 1
ATOM 1402 N N . TRP A 1 191 ? 8.808 14.825 -51.028 1.00 38.41 191 TRP A N 1
ATOM 1403 C CA . TRP A 1 191 ? 10.274 14.917 -51.132 1.00 38.41 191 TRP A CA 1
ATOM 1404 C C . TRP A 1 191 ? 10.972 16.283 -50.963 1.00 38.41 191 TRP A C 1
ATOM 1406 O O . TRP A 1 191 ? 11.036 17.080 -51.894 1.00 38.41 191 TRP A O 1
ATOM 1416 N N . THR A 1 192 ? 11.701 16.470 -49.854 1.00 44.22 192 THR A N 1
ATOM 1417 C CA . THR A 1 192 ? 13.002 17.176 -49.893 1.00 44.22 192 THR A CA 1
ATOM 1418 C C . THR A 1 192 ? 13.901 16.746 -48.727 1.00 44.22 192 THR A C 1
ATOM 1420 O O . THR A 1 192 ? 13.832 17.281 -47.627 1.00 44.22 192 THR A O 1
ATOM 1423 N N . TRP A 1 193 ? 14.759 15.752 -48.971 1.00 44.22 193 TRP A N 1
ATOM 1424 C CA . TRP A 1 193 ? 15.992 15.552 -48.207 1.00 44.22 193 TRP A CA 1
ATOM 1425 C C . TRP A 1 193 ? 17.128 16.139 -49.045 1.00 44.22 193 TRP A C 1
ATOM 1427 O O . TRP A 1 193 ? 17.502 15.565 -50.064 1.00 44.22 193 TRP A O 1
ATOM 1437 N N . LEU A 1 194 ? 17.664 17.287 -48.635 1.00 46.28 194 LEU A N 1
ATOM 1438 C CA . LEU A 1 194 ? 18.928 17.812 -49.149 1.00 46.28 194 LEU A CA 1
ATOM 1439 C C . LEU A 1 194 ? 20.045 17.339 -48.215 1.00 46.28 194 LEU A C 1
ATOM 1441 O O . LEU A 1 194 ? 20.357 17.975 -47.213 1.00 46.28 194 LEU A O 1
ATOM 1445 N N . ALA A 1 195 ? 20.624 16.188 -48.551 1.00 44.88 195 ALA A N 1
ATOM 1446 C CA . ALA A 1 195 ? 21.954 15.796 -48.112 1.00 44.88 195 ALA A CA 1
ATOM 1447 C C . ALA A 1 195 ? 22.876 15.877 -49.336 1.00 44.88 195 ALA A C 1
ATOM 1449 O O . ALA A 1 195 ? 22.748 15.079 -50.261 1.00 44.88 195 ALA A O 1
ATOM 1450 N N . GLY A 1 196 ? 23.785 16.851 -49.347 1.00 45.09 196 GLY A N 1
ATOM 1451 C CA . GLY A 1 196 ? 24.813 17.012 -50.373 1.00 45.09 196 GLY A CA 1
ATOM 1452 C C . GLY A 1 196 ? 26.136 17.417 -49.730 1.00 45.09 196 GLY A C 1
ATOM 1453 O O . GLY A 1 196 ? 26.236 18.495 -49.152 1.00 45.09 196 GLY A O 1
ATOM 1454 N N . ARG A 1 197 ? 27.120 16.515 -49.797 1.00 48.25 197 ARG A N 1
ATOM 1455 C CA . ARG A 1 197 ? 28.556 16.763 -49.577 1.00 48.25 197 ARG A CA 1
ATOM 1456 C C . ARG A 1 197 ? 29.228 17.154 -50.899 1.00 48.25 197 ARG A C 1
ATOM 1458 O O . ARG A 1 197 ? 28.698 16.817 -51.953 1.00 48.25 197 ARG A O 1
ATOM 1465 N N . ALA A 1 198 ? 30.459 17.660 -50.760 1.00 48.22 198 ALA A N 1
ATOM 1466 C CA . ALA A 1 198 ? 31.459 18.020 -51.778 1.00 48.22 198 ALA A CA 1
ATOM 1467 C C . ALA A 1 198 ? 31.146 19.359 -52.461 1.00 48.22 198 ALA A C 1
ATOM 1469 O O . ALA A 1 198 ? 30.048 19.550 -52.968 1.00 48.22 198 ALA A O 1
ATOM 1470 N N . THR A 1 199 ? 32.035 20.347 -52.448 1.00 58.44 199 THR A N 1
ATOM 1471 C CA . THR A 1 199 ? 33.503 20.305 -52.633 1.00 58.44 199 THR A CA 1
ATOM 1472 C C . THR A 1 199 ? 34.293 21.088 -51.600 1.00 58.44 199 THR A C 1
ATOM 1474 O O . THR A 1 199 ? 33.823 22.188 -51.235 1.00 58.44 199 THR A O 1
#

Solvent-accessible surface area (backbone atoms only — not comparable to full-atom values): 13537 Å² total; per-residue (Å²): 141,76,59,65,67,54,50,37,38,77,71,60,32,44,82,58,44,98,88,75,46,73,62,88,85,56,87,58,29,43,43,60,51,30,44,29,51,20,48,67,69,64,51,68,69,24,72,82,53,79,39,79,73,60,63,74,96,57,25,19,27,49,22,26,27,39,74,70,66,38,46,78,61,43,62,37,88,98,38,76,90,42,32,32,61,53,47,82,42,66,61,51,74,68,54,49,50,51,34,53,53,39,48,52,54,49,54,55,47,68,59,54,70,67,55,73,76,75,66,84,70,80,77,73,90,72,75,89,79,86,72,84,87,80,82,91,75,92,75,90,80,82,76,84,82,82,87,77,86,78,83,85,88,81,92,79,82,80,92,81,75,90,86,88,80,84,91,73,91,79,80,85,81,82,83,77,85,80,85,85,81,82,83,75,86,89,75,89,82,82,89,86,84,90,83,82,80,88,133

Nearest PDB structures (foldseek):
  3pyw-assembly1_A  TM=8.613E-01  e=4.280E-05  Bacillus anthracis
  6cwi-assembly1_A  TM=8.563E-01  e=1.285E-03  Paenibacillus alvei
  6cwf-assembly1_A  TM=8.291E-01  e=5.672E-03  Paenibacillus alvei
  6cwm-assembly1_A  TM=8.012E-01  e=4.163E-03  Paenibacillus alvei

Radius of gyration: 34.39 Å; Cα contacts (8 Å, |Δi|>4): 138; chains: 1; bounding box: 97×74×70 Å

pLDDT: mean 70.07, std 25.37, range [29.98, 97.88]

Mean predicted aligned error: 19.37 Å

Secondary structure (DSSP, 8-state):
--HHHHHHHHTTS----TTS---TTSPPBHHHHHHHHHHHTTPPP----SBTT--STTHHHHHHHHHTTSS--EEETTEEEEEE--TTSBPPHHHHHHHHHHHHHHHHHHHHTTGGGS-----------------------PPPPPP----------------------------PPP---------------------